Protein AF-A0A7Y5CLZ6-F1 (afdb_monomer_lite)

Radius of gyration: 30.83 Å; chains: 1; bounding box: 100×95×56 Å

Sequence (308 aa):
MSERKTSQTWLPMSRRKMLGGLLVGAGTLLTGIKQNAYGRRLKEKGKILLSGMPAVPKGLEVAVTMPLIEALHGRRARRFALGAEIPDGPLKFKSRHAPMPLGELEQMMVLTAAAGNTGWFYLHPFNPNYVPNLPNYASAAGGRTFPSAAGFHTSEIFFTDDNGTYFLPTRDADNLIKTDESGATDLNAYLQAHRSRIKKLSDKRMAIPPKPAHIEMHNPWCVNVPGSTLIIPVADLAQHHIAVLCYLVQNGACLFDDINKNPIPGIEKFGSLVDVKNPYPLTYVEQLSLAEVTAELSTACYAGALML

pLDDT: mean 87.0, std 17.75, range [35.91, 98.88]

Structure (mmCIF, N/CA/C/O backbone):
data_AF-A0A7Y5CLZ6-F1
#
_entry.id   AF-A0A7Y5CLZ6-F1
#
loop_
_atom_site.group_PDB
_atom_site.id
_atom_site.type_symbol
_atom_site.label_atom_id
_atom_site.label_alt_id
_atom_site.label_comp_id
_atom_site.label_asym_id
_atom_site.label_entity_id
_atom_site.label_seq_id
_atom_site.pdbx_PDB_ins_code
_atom_site.Cartn_x
_atom_site.Cartn_y
_atom_site.Cartn_z
_atom_site.occupancy
_atom_site.B_iso_or_equiv
_atom_site.auth_seq_id
_atom_site.auth_comp_id
_atom_site.auth_asym_id
_atom_site.auth_atom_id
_atom_site.pdbx_PDB_model_num
ATOM 1 N N . MET A 1 1 ? 72.892 -73.074 -10.373 1.00 37.34 1 MET A N 1
ATOM 2 C CA . MET A 1 1 ? 72.905 -71.617 -10.110 1.00 37.34 1 MET A CA 1
ATOM 3 C C . MET A 1 1 ? 71.466 -71.161 -9.926 1.00 37.34 1 MET A C 1
ATOM 5 O O . MET A 1 1 ? 70.692 -71.519 -10.796 1.00 37.34 1 MET A O 1
ATOM 9 N N . SER A 1 2 ? 71.172 -70.464 -8.811 1.00 38.31 2 SER A N 1
ATOM 10 C CA . SER A 1 2 ? 70.031 -69.555 -8.494 1.00 38.31 2 SER A CA 1
ATOM 11 C C . SER A 1 2 ? 68.605 -69.896 -8.970 1.00 38.31 2 SER A C 1
ATOM 13 O O . SER A 1 2 ? 68.411 -70.261 -10.111 1.00 38.31 2 SER A O 1
ATOM 15 N N . GLU A 1 3 ? 67.500 -69.676 -8.253 1.00 36.94 3 GLU A N 1
ATOM 16 C CA . GLU A 1 3 ? 67.190 -69.155 -6.915 1.00 36.94 3 GLU A CA 1
ATOM 17 C C . GLU A 1 3 ? 65.648 -69.244 -6.712 1.00 36.94 3 GLU A C 1
ATOM 19 O O . GLU A 1 3 ? 64.899 -69.039 -7.656 1.00 36.94 3 GLU A O 1
ATOM 24 N N . ARG A 1 4 ? 65.215 -69.564 -5.477 1.00 37.56 4 ARG A N 1
ATOM 25 C CA . ARG A 1 4 ? 64.064 -69.068 -4.656 1.00 37.56 4 ARG A CA 1
ATOM 26 C C . ARG A 1 4 ? 62.690 -68.747 -5.305 1.00 37.56 4 ARG A C 1
ATOM 28 O O . ARG A 1 4 ? 62.586 -67.910 -6.183 1.00 37.56 4 ARG A O 1
ATOM 35 N N . LYS A 1 5 ? 61.613 -69.430 -4.853 1.00 42.19 5 LYS A N 1
ATOM 36 C CA . LYS A 1 5 ? 60.572 -69.026 -3.841 1.00 42.19 5 LYS A CA 1
ATOM 37 C C . LYS A 1 5 ? 59.797 -67.744 -4.226 1.00 42.19 5 LYS A C 1
ATOM 39 O O . LYS A 1 5 ? 60.422 -66.722 -4.434 1.00 42.19 5 LYS A O 1
ATOM 44 N N . THR A 1 6 ? 58.459 -67.711 -4.246 1.00 38.59 6 THR A N 1
ATOM 45 C CA . THR A 1 6 ? 57.601 -67.736 -3.041 1.00 38.59 6 THR A CA 1
ATOM 46 C C . THR A 1 6 ? 56.119 -68.029 -3.340 1.00 38.59 6 THR A C 1
ATOM 48 O O . THR A 1 6 ? 55.563 -67.652 -4.365 1.00 38.59 6 THR A O 1
ATOM 51 N N . SER A 1 7 ? 55.486 -68.684 -2.367 1.00 37.06 7 SER A N 1
ATOM 52 C CA . SER A 1 7 ? 54.066 -69.018 -2.243 1.00 37.06 7 SER A CA 1
ATOM 53 C C . SER A 1 7 ? 53.166 -67.802 -1.987 1.00 37.06 7 SER A C 1
ATOM 55 O O . SER A 1 7 ? 53.490 -66.959 -1.151 1.00 37.06 7 SER A O 1
ATOM 57 N N . GLN A 1 8 ? 51.987 -67.789 -2.616 1.00 39.84 8 GLN A N 1
ATOM 58 C CA . GLN A 1 8 ? 50.858 -66.927 -2.259 1.00 39.84 8 GLN A CA 1
ATOM 59 C C . GLN A 1 8 ? 50.315 -67.280 -0.864 1.00 39.84 8 GLN A C 1
ATOM 61 O O . GLN A 1 8 ? 49.962 -68.428 -0.602 1.00 39.84 8 GLN A O 1
ATOM 66 N N . THR A 1 9 ? 50.188 -66.284 0.009 1.00 35.91 9 THR A N 1
ATOM 67 C CA . THR A 1 9 ? 49.411 -66.358 1.252 1.00 35.91 9 THR A CA 1
ATOM 68 C C . THR A 1 9 ? 48.176 -65.469 1.122 1.00 35.91 9 THR A C 1
ATOM 70 O O . THR A 1 9 ? 48.269 -64.245 1.085 1.00 35.91 9 THR A O 1
ATOM 73 N N . TRP A 1 10 ? 46.993 -66.082 1.063 1.00 42.66 10 TRP A N 1
ATOM 74 C CA . TRP A 1 10 ? 45.727 -65.379 1.262 1.00 42.66 10 TRP A CA 1
ATOM 75 C C . TRP A 1 10 ? 45.501 -65.201 2.767 1.00 42.66 10 TRP A C 1
ATOM 77 O O . TRP A 1 10 ? 45.360 -66.176 3.504 1.00 42.66 10 TRP A O 1
ATOM 87 N N . LEU A 1 11 ? 45.493 -63.955 3.238 1.00 41.62 11 LEU A N 1
ATOM 88 C CA . LEU A 1 11 ? 45.145 -63.624 4.622 1.00 41.62 11 LEU A CA 1
ATOM 89 C C . LEU A 1 11 ? 43.630 -63.814 4.842 1.00 41.62 11 LEU A C 1
ATOM 91 O O . LEU A 1 11 ? 42.839 -63.231 4.097 1.00 41.62 11 LEU A O 1
ATOM 95 N N . PRO A 1 12 ? 43.187 -64.554 5.875 1.00 45.59 12 PRO A N 1
ATOM 96 C CA . PRO A 1 12 ? 41.767 -64.690 6.172 1.00 45.59 12 PRO A CA 1
ATOM 97 C C . PRO A 1 12 ? 41.228 -63.400 6.812 1.00 45.59 12 PRO A C 1
ATOM 99 O O . PRO A 1 12 ? 41.669 -62.972 7.883 1.00 45.59 12 PRO A O 1
ATOM 102 N N . MET A 1 13 ? 40.248 -62.765 6.164 1.00 52.28 13 MET A N 1
ATOM 103 C CA . MET A 1 13 ? 39.486 -61.664 6.759 1.00 52.28 13 MET A CA 1
ATOM 104 C C . MET A 1 13 ? 38.624 -62.194 7.909 1.00 52.28 13 MET A C 1
ATOM 106 O O . MET A 1 13 ? 37.738 -63.023 7.715 1.00 52.28 13 MET A O 1
ATOM 110 N N . SER A 1 14 ? 38.860 -61.706 9.127 1.00 63.22 14 SER A N 1
ATOM 111 C CA . SER A 1 14 ? 38.042 -62.076 10.283 1.00 63.22 14 SER A CA 1
ATOM 112 C C . SER A 1 14 ? 36.652 -61.429 10.213 1.00 63.22 14 SER A C 1
ATOM 114 O O . SER A 1 14 ? 36.506 -60.292 9.755 1.00 63.22 14 SER A O 1
ATOM 116 N N . ARG A 1 15 ? 35.623 -62.114 10.745 1.00 49.81 15 ARG A N 1
ATOM 117 C CA . ARG A 1 15 ? 34.235 -61.601 10.837 1.00 49.81 15 ARG A CA 1
ATOM 118 C C . ARG A 1 15 ? 34.153 -60.190 11.440 1.00 49.81 15 ARG A C 1
ATOM 120 O O . ARG A 1 15 ? 33.298 -59.410 11.045 1.00 49.81 15 ARG A O 1
ATOM 127 N N . ARG A 1 16 ? 35.081 -59.831 12.337 1.00 46.69 16 ARG A N 1
ATOM 128 C CA . ARG A 1 16 ? 35.188 -58.496 12.955 1.00 46.69 16 ARG A CA 1
ATOM 129 C C . ARG A 1 16 ? 35.615 -57.402 11.967 1.00 46.69 16 ARG A C 1
ATOM 131 O O . ARG A 1 16 ? 35.080 -56.301 12.029 1.00 46.69 16 ARG A O 1
ATOM 138 N N . LYS A 1 17 ? 36.532 -57.699 11.037 1.00 50.41 17 LYS A N 1
ATOM 139 C CA . LYS A 1 17 ? 36.944 -56.762 9.975 1.00 50.41 17 LYS A CA 1
ATOM 140 C C . LYS A 1 17 ? 35.854 -56.599 8.912 1.00 50.41 17 LYS A C 1
ATOM 142 O O . LYS A 1 17 ? 35.642 -55.491 8.433 1.00 50.41 17 LYS A O 1
ATOM 147 N N . MET A 1 18 ? 35.109 -57.668 8.620 1.00 51.22 18 MET A N 1
ATOM 148 C CA . MET A 1 18 ? 33.960 -57.619 7.707 1.00 51.22 18 MET A CA 1
ATOM 149 C C . MET A 1 18 ? 32.801 -56.789 8.287 1.00 51.22 18 MET A C 1
ATOM 151 O O . MET A 1 18 ? 32.245 -55.947 7.589 1.00 51.22 18 MET A O 1
ATOM 155 N N . LEU A 1 19 ? 32.493 -56.951 9.584 1.00 45.88 19 LEU A N 1
ATOM 156 C CA . LEU A 1 19 ? 31.484 -56.139 10.278 1.00 45.88 19 LEU A CA 1
ATOM 157 C C . LEU A 1 19 ? 31.902 -54.663 10.385 1.00 45.88 19 LEU A C 1
ATOM 159 O O . LEU A 1 19 ? 31.074 -53.779 10.194 1.00 45.88 19 LEU A O 1
ATOM 163 N N . GLY A 1 20 ? 33.186 -54.393 10.651 1.00 46.03 20 GLY A N 1
ATOM 164 C CA . GLY A 1 20 ? 33.732 -53.033 10.690 1.00 46.03 20 GLY A CA 1
ATOM 165 C C . GLY A 1 20 ? 33.655 -52.322 9.336 1.00 46.03 20 GLY A C 1
ATOM 166 O O . GLY A 1 20 ? 33.249 -51.165 9.281 1.00 46.03 20 GLY A O 1
ATOM 167 N N . GLY A 1 21 ? 33.954 -53.023 8.236 1.00 53.31 21 GLY A N 1
ATOM 168 C CA . GLY A 1 21 ? 33.802 -52.489 6.877 1.00 53.31 21 GLY A CA 1
ATOM 169 C C . GLY A 1 21 ? 32.343 -52.229 6.484 1.00 53.31 21 GLY A C 1
ATOM 170 O O . GLY A 1 21 ? 32.044 -51.191 5.898 1.00 53.31 21 GLY A O 1
ATOM 171 N N . LEU A 1 22 ? 31.420 -53.121 6.866 1.00 49.09 22 LEU A N 1
ATOM 172 C CA . LEU A 1 22 ? 29.978 -52.953 6.639 1.00 49.09 22 LEU A CA 1
ATOM 173 C C . LEU A 1 22 ? 29.377 -51.798 7.453 1.00 49.09 22 LEU A C 1
ATOM 175 O O . LEU A 1 22 ? 28.548 -51.062 6.928 1.00 49.09 22 LEU A O 1
ATOM 179 N N . LEU A 1 23 ? 29.808 -51.598 8.703 1.00 47.28 23 LEU A N 1
ATOM 180 C CA . LEU A 1 23 ? 29.321 -50.509 9.558 1.00 47.28 23 LEU A CA 1
ATOM 181 C C . LEU A 1 23 ? 29.875 -49.140 9.143 1.00 47.28 23 LEU A C 1
ATOM 183 O O . LEU A 1 23 ? 29.136 -48.158 9.176 1.00 47.28 23 LEU A O 1
ATOM 187 N N . VAL A 1 24 ? 31.132 -49.069 8.690 1.00 50.38 24 VAL A N 1
ATOM 188 C CA . VAL A 1 24 ? 31.699 -47.836 8.118 1.00 50.38 24 VAL A CA 1
ATOM 189 C C . VAL A 1 24 ? 31.040 -47.527 6.770 1.00 50.38 24 VAL A C 1
ATOM 191 O O . VAL A 1 24 ? 30.568 -46.413 6.577 1.00 50.38 24 VAL A O 1
ATOM 194 N N . GLY A 1 25 ? 30.882 -48.516 5.883 1.00 50.34 25 GLY A N 1
ATOM 195 C CA . GLY A 1 25 ? 30.205 -48.338 4.593 1.00 50.34 25 GLY A CA 1
ATOM 196 C C . GLY A 1 25 ? 28.735 -47.927 4.726 1.00 50.34 25 GLY A C 1
ATOM 197 O O . GLY A 1 25 ? 28.297 -46.990 4.061 1.00 50.34 25 GLY A O 1
ATOM 198 N N . ALA A 1 26 ? 27.980 -48.559 5.631 1.00 48.81 26 ALA A N 1
ATOM 199 C CA . ALA A 1 26 ? 26.588 -48.200 5.904 1.00 48.81 26 ALA A CA 1
ATOM 200 C C . ALA A 1 26 ? 26.467 -46.845 6.616 1.00 48.81 26 ALA A C 1
ATOM 202 O O . ALA A 1 26 ? 25.558 -46.079 6.307 1.00 48.81 26 ALA A O 1
ATOM 203 N N . GLY A 1 27 ? 27.394 -46.512 7.521 1.00 43.12 27 GLY A N 1
ATOM 204 C CA . GLY A 1 27 ? 27.452 -45.214 8.192 1.00 43.12 27 GLY A CA 1
ATOM 205 C C . GLY A 1 27 ? 27.700 -44.065 7.217 1.00 43.12 27 GLY A C 1
ATOM 206 O O . GLY A 1 27 ? 26.983 -43.067 7.278 1.00 43.12 27 GLY A O 1
ATOM 207 N N . THR A 1 28 ? 28.636 -44.224 6.274 1.00 53.69 28 THR A N 1
ATOM 208 C CA . THR A 1 28 ? 28.953 -43.231 5.232 1.00 53.69 28 THR A CA 1
ATOM 209 C C . THR A 1 28 ? 27.864 -43.146 4.157 1.00 53.69 28 THR A C 1
ATOM 211 O O . THR A 1 28 ? 27.538 -42.045 3.719 1.00 53.69 28 THR A O 1
ATOM 214 N N . LEU A 1 29 ? 27.221 -44.263 3.782 1.00 50.50 29 LEU A N 1
ATOM 215 C CA . LEU A 1 29 ? 26.035 -44.232 2.914 1.00 50.50 29 LEU A CA 1
ATOM 216 C C . LEU A 1 29 ? 24.855 -43.538 3.605 1.00 50.50 29 LEU A C 1
ATOM 218 O O . LEU A 1 29 ? 24.205 -42.697 2.997 1.00 50.50 29 LEU A O 1
ATOM 222 N N . LEU A 1 30 ? 24.582 -43.837 4.877 1.00 47.38 30 LEU A N 1
ATOM 223 C CA . LEU A 1 30 ? 23.458 -43.245 5.604 1.00 47.38 30 LEU A CA 1
ATOM 224 C C . LEU A 1 30 ? 23.693 -41.770 5.936 1.00 47.38 30 LEU A C 1
ATOM 226 O O . LEU A 1 30 ? 22.736 -41.008 5.871 1.00 47.38 30 LEU A O 1
ATOM 230 N N . THR A 1 31 ? 24.920 -41.332 6.235 1.00 52.59 31 THR A N 1
ATOM 231 C CA . THR A 1 31 ? 25.228 -39.898 6.414 1.00 52.59 31 THR A CA 1
ATOM 232 C C . THR A 1 31 ? 25.299 -39.153 5.086 1.00 52.59 31 THR A C 1
ATOM 234 O O . THR A 1 31 ? 24.708 -38.084 4.992 1.00 52.59 31 THR A O 1
ATOM 237 N N . GLY A 1 32 ? 25.898 -39.722 4.036 1.00 52.22 32 GLY A N 1
ATOM 238 C CA . GLY A 1 32 ? 25.947 -39.102 2.707 1.00 52.22 32 GLY A CA 1
ATOM 239 C C . GLY A 1 32 ? 24.574 -38.999 2.035 1.00 52.22 32 GLY A C 1
ATOM 240 O O . GLY A 1 32 ? 24.251 -37.976 1.431 1.00 52.22 32 GLY A O 1
ATOM 241 N N . ILE A 1 33 ? 23.718 -40.015 2.190 1.00 52.09 33 ILE A N 1
ATOM 242 C CA . ILE A 1 33 ? 22.345 -40.011 1.664 1.00 52.09 33 ILE A CA 1
ATOM 243 C C . ILE A 1 33 ? 21.420 -39.179 2.559 1.00 52.09 33 ILE A C 1
ATOM 245 O O . ILE A 1 33 ? 20.636 -38.402 2.021 1.00 52.09 33 ILE A O 1
ATOM 249 N N . LYS A 1 34 ? 21.515 -39.250 3.900 1.00 46.03 34 LYS A N 1
ATOM 250 C CA . LYS A 1 34 ? 20.675 -38.411 4.778 1.00 46.03 34 LYS A CA 1
ATOM 251 C C . LYS A 1 34 ? 21.089 -36.943 4.783 1.00 46.03 34 LYS A C 1
ATOM 253 O O . LYS A 1 34 ? 20.193 -36.117 4.842 1.00 46.03 34 LYS A O 1
ATOM 258 N N . GLN A 1 35 ? 22.368 -36.574 4.671 1.00 46.69 35 GLN A N 1
ATOM 259 C CA . GLN A 1 35 ? 22.759 -35.160 4.540 1.00 46.69 35 GLN A CA 1
ATOM 260 C C . GLN A 1 35 ? 22.341 -34.583 3.188 1.00 46.69 35 GLN A C 1
ATOM 262 O O . GLN A 1 35 ? 21.822 -33.471 3.147 1.00 46.69 35 GLN A O 1
ATOM 267 N N . ASN A 1 36 ? 22.453 -35.350 2.098 1.00 45.66 36 ASN A N 1
ATOM 268 C CA . ASN A 1 36 ? 21.930 -34.916 0.804 1.00 45.66 36 ASN A CA 1
ATOM 269 C C . ASN A 1 36 ? 20.397 -34.886 0.771 1.00 45.66 36 ASN A C 1
ATOM 271 O O . ASN A 1 36 ? 19.840 -33.995 0.142 1.00 45.66 36 ASN A O 1
ATOM 275 N N . ALA A 1 37 ? 19.701 -35.794 1.461 1.00 46.78 37 ALA A N 1
ATOM 276 C CA . ALA A 1 37 ? 18.238 -35.801 1.543 1.00 46.78 37 ALA A CA 1
ATOM 277 C C . ALA A 1 37 ? 17.685 -34.744 2.512 1.00 46.78 37 ALA A C 1
ATOM 279 O O . ALA A 1 37 ? 16.647 -34.161 2.229 1.00 46.78 37 ALA A O 1
ATOM 280 N N . TYR A 1 38 ? 18.376 -34.439 3.614 1.00 40.75 38 TYR A N 1
ATOM 281 C CA . TYR A 1 38 ? 18.010 -33.370 4.552 1.00 40.75 38 TYR A CA 1
ATOM 282 C C . TYR A 1 38 ? 18.362 -31.990 3.971 1.00 40.75 38 TYR A C 1
ATOM 284 O O . TYR A 1 38 ? 17.562 -31.061 4.042 1.00 40.75 38 TYR A O 1
ATOM 292 N N . GLY A 1 39 ? 19.502 -31.883 3.278 1.00 39.19 39 GLY A N 1
ATOM 293 C CA . GLY A 1 39 ? 19.897 -30.705 2.504 1.00 39.19 39 GLY A CA 1
ATOM 294 C C . GLY A 1 39 ? 19.069 -30.486 1.230 1.00 39.19 39 GLY A C 1
ATOM 295 O O . GLY A 1 39 ? 18.876 -29.339 0.836 1.00 39.19 39 GLY A O 1
ATOM 296 N N . ARG A 1 40 ? 18.526 -31.544 0.602 1.00 38.66 40 ARG A N 1
ATOM 297 C CA . ARG A 1 40 ? 17.541 -31.436 -0.497 1.00 38.66 40 ARG A CA 1
ATOM 298 C C . ARG A 1 40 ? 16.110 -31.218 -0.008 1.00 38.66 40 ARG A C 1
ATOM 300 O O . ARG A 1 40 ? 15.395 -30.483 -0.667 1.00 38.66 40 ARG A O 1
ATOM 307 N N . ARG A 1 41 ? 15.687 -31.754 1.143 1.00 36.84 41 ARG A N 1
ATOM 308 C CA . ARG A 1 41 ? 14.360 -31.445 1.722 1.00 36.84 41 ARG A CA 1
ATOM 309 C C . ARG A 1 41 ? 14.233 -29.993 2.172 1.00 36.84 41 ARG A C 1
ATOM 311 O O . ARG A 1 41 ? 13.140 -29.449 2.166 1.00 36.84 41 ARG A O 1
ATOM 318 N N . LEU A 1 42 ? 15.345 -29.333 2.489 1.00 39.28 42 LEU A N 1
ATOM 319 C CA . LEU A 1 42 ? 15.368 -27.882 2.683 1.00 39.28 42 LEU A CA 1
ATOM 320 C C . LEU A 1 42 ? 15.214 -27.083 1.369 1.00 39.28 42 LEU A C 1
ATOM 322 O O . LEU A 1 42 ? 15.106 -25.863 1.450 1.00 39.28 42 LEU A O 1
ATOM 326 N N . LYS A 1 43 ? 15.190 -27.733 0.191 1.00 42.25 43 LYS A N 1
ATOM 327 C CA . LYS A 1 43 ? 15.047 -27.095 -1.134 1.00 42.25 43 LYS A CA 1
ATOM 328 C C . LYS A 1 43 ? 13.628 -27.116 -1.716 1.00 42.25 43 LYS A C 1
ATOM 330 O O . LYS A 1 43 ? 13.415 -26.462 -2.725 1.00 42.25 43 LYS A O 1
ATOM 335 N N . GLU A 1 44 ? 12.653 -27.764 -1.079 1.00 47.53 44 GLU A N 1
ATOM 336 C CA . GLU A 1 44 ? 11.219 -27.602 -1.413 1.00 47.53 44 GLU A CA 1
ATOM 337 C C . GLU A 1 44 ? 10.583 -26.460 -0.595 1.00 47.53 44 GLU A C 1
ATOM 339 O O . GLU A 1 44 ? 9.449 -26.537 -0.126 1.00 47.53 44 GLU A O 1
ATOM 344 N N . LYS A 1 45 ? 11.345 -25.396 -0.325 1.00 54.53 45 LYS A N 1
ATOM 345 C CA . LYS A 1 45 ? 10.880 -24.291 0.515 1.00 54.53 45 LYS A CA 1
ATOM 346 C C . LYS A 1 45 ? 10.116 -23.273 -0.319 1.00 54.53 45 LYS A C 1
ATOM 348 O O . LYS A 1 45 ? 10.682 -22.292 -0.780 1.00 54.53 45 LYS A O 1
ATOM 353 N N . GLY A 1 46 ? 8.820 -23.509 -0.461 1.00 63.03 46 GLY A N 1
ATOM 354 C CA . GLY A 1 46 ? 7.881 -22.522 -0.973 1.00 63.03 46 GLY A CA 1
ATOM 355 C C . GLY A 1 46 ? 6.547 -23.158 -1.319 1.00 63.03 46 GLY A C 1
ATOM 356 O O . GLY A 1 46 ? 6.494 -24.138 -2.048 1.00 63.03 46 GLY A O 1
ATOM 357 N N . LYS A 1 47 ? 5.455 -22.573 -0.829 1.00 79.56 47 LYS A N 1
ATOM 358 C CA . LYS A 1 47 ? 4.095 -22.859 -1.306 1.00 79.56 47 LYS A CA 1
ATOM 359 C C . LYS A 1 47 ? 3.775 -22.047 -2.567 1.00 79.56 47 LYS A C 1
ATOM 361 O O . LYS A 1 47 ? 2.617 -21.784 -2.831 1.00 79.56 47 LYS A O 1
ATOM 366 N N . ILE A 1 48 ? 4.783 -21.578 -3.302 1.00 85.38 48 ILE A N 1
ATOM 367 C CA . ILE A 1 48 ? 4.606 -20.739 -4.487 1.00 85.38 48 ILE A CA 1
ATOM 368 C C . ILE A 1 48 ? 4.910 -21.581 -5.720 1.00 85.38 48 ILE A C 1
ATOM 370 O O . ILE A 1 48 ? 6.028 -22.064 -5.888 1.00 85.38 48 ILE A O 1
ATOM 374 N N . LEU A 1 49 ? 3.908 -21.754 -6.574 1.00 84.38 49 LEU A N 1
ATOM 375 C CA . LEU A 1 49 ? 4.018 -22.474 -7.832 1.00 84.38 49 LEU A CA 1
ATOM 376 C C . LEU A 1 49 ? 4.298 -21.488 -8.965 1.00 84.38 49 LEU A C 1
ATOM 378 O O . LEU A 1 49 ? 3.677 -20.430 -9.059 1.00 84.38 49 LEU A O 1
ATOM 382 N N . LEU A 1 50 ? 5.225 -21.868 -9.842 1.00 87.12 50 LEU A N 1
ATOM 383 C CA . LEU A 1 50 ? 5.561 -21.130 -11.065 1.00 87.12 50 LEU A CA 1
ATOM 384 C C . LEU A 1 50 ? 5.012 -21.803 -12.329 1.00 87.12 50 LEU A C 1
ATOM 386 O O . LEU A 1 50 ? 5.208 -21.295 -13.428 1.00 87.12 50 LEU A O 1
ATOM 390 N N . SER A 1 51 ? 4.332 -22.944 -12.187 1.00 74.69 51 SER A N 1
ATOM 391 C CA . SER A 1 51 ? 3.829 -23.764 -13.297 1.00 74.69 51 SER A CA 1
ATOM 392 C C . SER A 1 51 ? 2.851 -23.024 -14.211 1.00 74.69 51 SER A C 1
ATOM 394 O O . SER A 1 51 ? 2.750 -23.367 -15.385 1.00 74.69 51 SER A O 1
ATOM 396 N N . GLY A 1 52 ? 2.161 -22.001 -13.698 1.00 74.81 52 GLY A N 1
ATOM 397 C CA . GLY A 1 52 ? 1.274 -21.144 -14.479 1.00 74.81 52 GLY A CA 1
ATOM 398 C C . GLY A 1 52 ? 1.990 -20.108 -15.353 1.00 74.81 52 GLY A C 1
ATOM 399 O O . GLY A 1 52 ? 1.315 -19.409 -16.107 1.00 74.81 52 GLY A O 1
ATOM 400 N N . MET A 1 53 ? 3.320 -19.960 -15.268 1.00 84.12 53 MET A N 1
ATOM 401 C CA . MET A 1 53 ? 4.069 -18.949 -16.024 1.00 84.12 53 MET A CA 1
ATOM 402 C C . MET A 1 53 ? 4.563 -19.466 -17.386 1.00 84.12 53 MET A C 1
ATOM 404 O O . MET A 1 53 ? 5.211 -20.510 -17.436 1.00 84.12 53 MET A O 1
ATOM 408 N N . PRO A 1 54 ? 4.361 -18.713 -18.491 1.00 79.62 54 PRO A N 1
ATOM 409 C CA . PRO A 1 54 ? 4.855 -19.100 -19.820 1.00 79.62 54 PRO A CA 1
ATOM 410 C C . PRO A 1 54 ? 6.383 -19.197 -19.908 1.00 79.62 54 PRO A C 1
ATOM 412 O O . PRO A 1 54 ? 6.924 -20.005 -20.659 1.00 79.62 54 PRO A O 1
ATOM 415 N N . ALA A 1 55 ? 7.076 -18.348 -19.152 1.00 86.31 55 ALA A N 1
ATOM 416 C CA . ALA A 1 55 ? 8.521 -18.342 -19.016 1.00 86.31 55 ALA A CA 1
ATOM 417 C C . ALA A 1 55 ? 8.875 -17.913 -17.594 1.00 86.31 55 ALA A C 1
ATOM 419 O O . ALA A 1 55 ? 8.235 -17.021 -17.035 1.00 86.31 55 ALA A O 1
ATOM 420 N N . VAL A 1 56 ? 9.915 -18.523 -17.032 1.00 88.56 56 VAL A N 1
ATOM 421 C CA . VAL A 1 56 ? 10.407 -18.205 -15.693 1.00 88.56 56 VAL A CA 1
ATOM 422 C C . VAL A 1 56 ? 11.789 -17.566 -15.828 1.00 88.56 56 VAL A C 1
ATOM 424 O O . VAL A 1 56 ? 12.769 -18.265 -16.091 1.00 88.56 56 VAL A O 1
ATOM 427 N N . PRO A 1 57 ? 11.906 -16.233 -15.694 1.00 91.38 57 PRO A N 1
ATOM 428 C CA . PRO A 1 57 ? 13.205 -15.582 -15.703 1.00 91.38 57 PRO A CA 1
ATOM 429 C C . PRO A 1 57 ? 14.043 -16.043 -14.512 1.00 91.38 57 PRO A C 1
ATOM 431 O O . PRO A 1 57 ? 13.532 -16.186 -13.403 1.00 91.38 57 PRO A O 1
ATOM 434 N N . LYS A 1 58 ? 15.360 -16.158 -14.701 1.00 90.06 58 LYS A N 1
ATOM 435 C CA . LYS A 1 58 ? 16.293 -16.540 -13.627 1.00 90.06 58 LYS A CA 1
ATOM 436 C C . LYS A 1 58 ? 16.155 -15.667 -12.371 1.00 90.06 58 LYS A C 1
ATOM 438 O O . LYS A 1 58 ? 16.288 -16.161 -11.257 1.00 90.06 58 LYS A O 1
ATOM 443 N N . GLY A 1 59 ? 15.879 -14.371 -12.541 1.00 90.44 59 GLY A N 1
ATOM 444 C CA . GLY A 1 59 ? 15.642 -13.457 -11.419 1.00 90.44 59 GLY A CA 1
ATOM 445 C C . GLY A 1 59 ? 14.427 -13.851 -10.574 1.00 90.44 59 GLY A C 1
ATOM 446 O O . GLY A 1 59 ? 14.482 -13.754 -9.352 1.00 90.44 59 GLY A O 1
ATOM 447 N N . LEU A 1 60 ? 13.371 -14.372 -11.203 1.00 91.00 60 LEU A N 1
ATOM 448 C CA . LEU A 1 60 ? 12.181 -14.834 -10.500 1.00 91.00 60 LEU A CA 1
ATOM 449 C C . LEU A 1 60 ? 12.437 -16.135 -9.729 1.00 91.00 60 LEU A C 1
ATOM 451 O O . LEU A 1 60 ? 11.996 -16.245 -8.589 1.00 91.00 60 LEU A O 1
ATOM 455 N N . GLU A 1 61 ? 13.179 -17.090 -10.305 1.00 88.25 61 GLU A N 1
ATOM 456 C CA . GLU A 1 61 ? 13.577 -18.323 -9.597 1.00 88.25 61 GLU A CA 1
ATOM 457 C C . GLU A 1 61 ? 14.332 -18.005 -8.301 1.00 88.25 61 GLU A C 1
ATOM 459 O O . GLU A 1 61 ? 14.105 -18.628 -7.260 1.00 88.25 61 GLU A O 1
ATOM 464 N N . VAL A 1 62 ? 15.209 -16.998 -8.358 1.00 89.50 62 VAL A N 1
ATOM 465 C CA . VAL A 1 62 ? 15.922 -16.491 -7.185 1.00 89.50 62 VAL A CA 1
ATOM 466 C C . VAL A 1 62 ? 14.952 -15.813 -6.219 1.00 89.50 62 VAL A C 1
ATOM 468 O O . VAL A 1 62 ? 14.987 -16.122 -5.035 1.00 89.50 62 VAL A O 1
ATOM 471 N N . ALA A 1 63 ? 14.065 -14.936 -6.696 1.00 91.00 63 ALA A N 1
ATOM 472 C CA . ALA A 1 63 ? 13.138 -14.199 -5.837 1.00 91.00 63 ALA A CA 1
ATOM 473 C C . ALA A 1 63 ? 12.212 -15.123 -5.027 1.00 91.00 63 ALA A C 1
ATOM 475 O O . ALA A 1 63 ? 12.064 -14.930 -3.823 1.00 91.00 63 ALA A O 1
ATOM 476 N N . VAL A 1 64 ? 11.640 -16.166 -5.643 1.00 89.94 64 VAL A N 1
ATOM 477 C CA . VAL A 1 64 ? 10.719 -17.080 -4.935 1.00 89.94 64 VAL A CA 1
ATOM 478 C C . VAL A 1 64 ? 11.413 -18.015 -3.946 1.00 89.94 64 VAL A C 1
ATOM 480 O O . VAL A 1 64 ? 10.751 -18.601 -3.092 1.00 89.94 64 VAL A O 1
ATOM 483 N N . THR A 1 65 ? 12.733 -18.168 -4.057 1.00 88.19 65 THR A N 1
ATOM 484 C CA . THR A 1 65 ? 13.539 -19.006 -3.158 1.00 88.19 65 THR A CA 1
ATOM 485 C C . THR A 1 65 ? 14.419 -18.189 -2.209 1.00 88.19 65 THR A C 1
ATOM 487 O O . THR A 1 65 ? 15.082 -18.773 -1.347 1.00 88.19 65 THR A O 1
ATOM 490 N N . MET A 1 66 ? 14.415 -16.854 -2.326 1.00 90.50 66 MET A N 1
ATOM 491 C CA . MET A 1 66 ? 15.252 -15.966 -1.525 1.00 90.50 66 MET A CA 1
ATOM 492 C C . MET A 1 66 ? 14.844 -16.035 -0.046 1.00 90.50 66 MET A C 1
ATOM 494 O O . MET A 1 66 ? 13.693 -15.754 0.298 1.00 90.50 66 MET A O 1
ATOM 498 N N . PRO A 1 67 ? 15.769 -16.376 0.870 1.00 91.00 67 PRO A N 1
ATOM 499 C CA . PRO A 1 67 ? 15.466 -16.387 2.292 1.00 91.00 67 PRO A CA 1
ATOM 500 C C . PRO A 1 67 ? 15.114 -14.986 2.797 1.00 91.00 67 PRO A C 1
ATOM 502 O O . PRO A 1 67 ? 15.841 -14.028 2.542 1.00 91.00 67 PRO A O 1
ATOM 505 N N . LEU A 1 68 ? 14.062 -14.876 3.612 1.00 92.44 68 LEU A N 1
ATOM 506 C CA . LEU A 1 68 ? 13.634 -13.599 4.198 1.00 92.44 68 LEU A CA 1
ATOM 507 C C . LEU A 1 68 ? 14.779 -12.858 4.914 1.00 92.44 68 LEU A C 1
ATOM 509 O O . LEU A 1 68 ? 14.915 -11.649 4.770 1.00 92.44 68 LEU A O 1
ATOM 513 N N . ILE A 1 69 ? 15.634 -13.575 5.651 1.00 95.12 69 ILE A N 1
ATOM 514 C CA . ILE A 1 69 ? 16.789 -12.976 6.342 1.00 95.12 69 ILE A CA 1
ATOM 515 C C . ILE A 1 69 ? 17.782 -12.354 5.350 1.00 95.12 69 ILE A C 1
ATOM 517 O O . ILE A 1 69 ? 18.314 -11.275 5.610 1.00 95.12 69 ILE A O 1
ATOM 521 N N . GLU A 1 70 ? 18.010 -12.993 4.200 1.00 93.62 70 GLU A N 1
ATOM 522 C CA . GLU A 1 70 ? 18.879 -12.446 3.154 1.00 93.62 70 GLU A CA 1
ATOM 523 C C . GLU A 1 70 ? 18.253 -11.215 2.500 1.00 93.62 70 GLU A C 1
ATOM 525 O O . GLU A 1 70 ? 18.948 -10.213 2.331 1.00 93.62 70 GLU A O 1
ATOM 530 N N . ALA A 1 71 ? 16.946 -11.242 2.217 1.00 93.81 71 ALA A N 1
ATOM 531 C CA . ALA A 1 71 ? 16.225 -10.083 1.693 1.00 93.81 71 ALA A CA 1
ATOM 532 C C . ALA A 1 71 ? 16.328 -8.882 2.653 1.00 93.81 71 ALA A C 1
ATOM 534 O O . ALA A 1 71 ? 16.715 -7.785 2.248 1.00 93.81 71 ALA A O 1
ATOM 535 N N . LEU A 1 72 ? 16.087 -9.097 3.952 1.00 95.62 72 LEU A N 1
ATOM 536 C CA . LEU A 1 72 ? 16.182 -8.055 4.981 1.00 95.62 72 LEU A CA 1
ATOM 537 C C . LEU A 1 72 ? 17.596 -7.459 5.081 1.00 95.62 72 LEU A C 1
ATOM 539 O O . LEU A 1 72 ? 17.752 -6.235 5.109 1.00 95.62 72 LEU A O 1
ATOM 543 N N . HIS A 1 73 ? 18.635 -8.300 5.110 1.00 95.25 73 HIS A N 1
ATOM 544 C CA . HIS A 1 73 ? 20.027 -7.845 5.193 1.00 95.25 73 HIS A CA 1
ATOM 545 C C . HIS A 1 73 ? 20.523 -7.181 3.903 1.00 95.25 73 HIS A C 1
ATOM 547 O O . HIS A 1 73 ? 21.305 -6.224 3.960 1.00 95.25 73 HIS A O 1
ATOM 553 N N . GLY A 1 74 ? 20.084 -7.677 2.745 1.00 92.94 74 GLY A N 1
ATOM 554 C CA . GLY A 1 74 ? 20.480 -7.202 1.421 1.00 92.94 74 GLY A CA 1
ATOM 555 C C . GLY A 1 74 ? 19.771 -5.922 0.982 1.00 92.94 74 GLY A C 1
ATOM 556 O O . GLY A 1 74 ? 20.305 -5.185 0.150 1.00 92.94 74 GLY A O 1
ATOM 557 N N . ARG A 1 75 ? 18.611 -5.609 1.570 1.00 94.19 75 ARG A N 1
ATOM 558 C CA . ARG A 1 75 ? 17.787 -4.454 1.200 1.00 94.19 75 ARG A CA 1
ATOM 559 C C . ARG A 1 75 ? 18.572 -3.142 1.269 1.00 94.19 75 ARG A C 1
ATOM 561 O O . ARG A 1 75 ? 19.106 -2.755 2.314 1.00 94.19 75 ARG A O 1
ATOM 568 N N . ARG A 1 76 ? 18.607 -2.399 0.162 1.00 93.75 76 ARG A N 1
ATOM 569 C CA . ARG A 1 76 ? 19.236 -1.070 0.059 1.00 93.75 76 ARG A CA 1
ATOM 570 C C . ARG A 1 76 ? 18.383 -0.148 -0.800 1.00 93.75 76 ARG A C 1
ATOM 572 O O . ARG A 1 76 ? 17.767 -0.587 -1.760 1.00 93.75 76 ARG A O 1
ATOM 579 N N . ALA A 1 77 ? 18.410 1.149 -0.499 1.00 91.75 77 ALA A N 1
ATOM 580 C CA . ALA A 1 77 ? 17.858 2.154 -1.402 1.00 91.75 77 ALA A CA 1
ATOM 581 C C . ALA A 1 77 ? 18.836 2.370 -2.568 1.00 91.75 77 ALA A C 1
ATOM 583 O O . ALA A 1 77 ? 19.853 3.050 -2.414 1.00 91.75 77 ALA A O 1
ATOM 584 N N . ARG A 1 78 ? 18.548 1.766 -3.723 1.00 92.00 78 ARG A N 1
ATOM 585 C CA . ARG A 1 78 ? 19.312 1.967 -4.961 1.00 92.00 78 ARG A CA 1
ATOM 586 C C . ARG A 1 78 ? 18.710 3.153 -5.709 1.00 92.00 78 ARG A C 1
ATOM 588 O O . ARG A 1 78 ? 17.555 3.098 -6.105 1.00 92.00 78 ARG A O 1
ATOM 595 N N . ARG A 1 79 ? 19.475 4.239 -5.852 1.00 92.94 79 ARG A N 1
ATOM 596 C CA . ARG A 1 79 ? 18.959 5.529 -6.356 1.00 92.94 79 ARG A CA 1
ATOM 597 C C . ARG A 1 79 ? 19.400 5.887 -7.774 1.00 92.94 79 ARG A C 1
ATOM 599 O O . ARG A 1 79 ? 18.906 6.861 -8.319 1.00 92.94 79 ARG A O 1
ATOM 606 N N . PHE A 1 80 ? 20.318 5.126 -8.366 1.00 95.31 80 PHE A N 1
ATOM 607 C CA . PHE A 1 80 ? 20.805 5.373 -9.721 1.00 95.31 80 PHE A CA 1
ATOM 608 C C . PHE A 1 80 ? 20.298 4.276 -10.664 1.00 95.31 80 PHE A C 1
ATOM 610 O O . PHE A 1 80 ? 20.831 3.166 -10.672 1.00 95.31 80 PHE A O 1
ATOM 617 N N . ALA A 1 81 ? 19.246 4.579 -11.422 1.00 94.00 81 ALA A N 1
ATOM 618 C CA . ALA A 1 81 ? 18.671 3.683 -12.423 1.00 94.00 81 ALA A CA 1
ATOM 619 C C . ALA A 1 81 ? 19.391 3.799 -13.782 1.00 94.00 81 ALA A C 1
ATOM 621 O O . ALA A 1 81 ? 20.138 4.748 -14.040 1.00 94.00 81 ALA A O 1
ATOM 622 N N . LEU A 1 82 ? 19.159 2.838 -14.682 1.00 95.56 82 LEU A N 1
ATOM 623 C CA . LEU A 1 82 ? 19.562 2.985 -16.086 1.00 95.56 82 LEU A CA 1
ATOM 624 C C . LEU A 1 82 ? 18.894 4.230 -16.687 1.00 95.56 82 LEU A C 1
ATOM 626 O O . LEU A 1 82 ? 17.749 4.532 -16.368 1.00 95.56 82 LEU A O 1
ATOM 630 N N . GLY A 1 83 ? 19.629 4.980 -17.510 1.00 95.62 83 GLY A N 1
ATOM 631 C CA . GLY A 1 83 ? 19.164 6.261 -18.049 1.00 95.62 83 GLY A CA 1
ATOM 632 C C . GLY A 1 83 ? 19.201 7.455 -17.095 1.00 95.62 83 GLY A C 1
ATOM 633 O O . GLY A 1 83 ? 18.980 8.570 -17.556 1.00 95.62 83 GLY A O 1
ATOM 634 N N . ALA A 1 84 ? 19.509 7.268 -15.806 1.00 95.69 84 ALA A N 1
ATOM 635 C CA . ALA A 1 84 ? 19.591 8.379 -14.859 1.00 95.69 84 ALA A CA 1
ATOM 636 C C . ALA A 1 84 ? 20.817 9.280 -15.105 1.00 95.69 84 ALA A C 1
ATOM 638 O O . ALA A 1 84 ? 21.839 8.862 -15.665 1.00 95.69 84 ALA A O 1
ATOM 639 N N . GLU A 1 85 ? 20.719 10.520 -14.630 1.00 96.31 85 GLU A N 1
ATOM 640 C CA . GLU A 1 85 ? 21.788 11.515 -14.657 1.00 96.31 85 GLU A CA 1
ATOM 641 C C . GLU A 1 85 ? 21.842 12.239 -13.307 1.00 96.31 85 GLU A C 1
ATOM 643 O O . GLU A 1 85 ? 20.854 12.824 -12.869 1.00 96.31 85 GLU A O 1
ATOM 648 N N . ILE A 1 86 ? 23.002 12.204 -12.646 1.00 96.69 86 ILE A N 1
ATOM 649 C CA . ILE A 1 86 ? 23.326 13.125 -11.554 1.00 96.69 86 ILE A CA 1
ATOM 650 C C . ILE A 1 86 ? 23.939 14.362 -12.223 1.00 96.69 86 ILE A C 1
ATOM 652 O O . ILE A 1 86 ? 25.028 14.243 -12.792 1.00 96.69 86 ILE A O 1
ATOM 656 N N . PRO A 1 87 ? 23.264 15.524 -12.193 1.00 94.25 87 PRO A N 1
ATOM 657 C CA . PRO A 1 87 ? 23.605 16.654 -13.059 1.00 94.25 87 PRO A CA 1
ATOM 658 C C . PRO A 1 87 ? 24.926 17.341 -12.689 1.00 94.25 87 PRO A C 1
ATOM 660 O O . PRO A 1 87 ? 25.618 17.865 -13.568 1.00 94.25 87 PRO A O 1
ATOM 663 N N . ASP A 1 88 ? 25.293 17.343 -11.404 1.00 95.31 88 ASP A N 1
ATOM 664 C CA . ASP A 1 88 ? 26.463 18.068 -10.913 1.00 95.31 88 ASP A CA 1
ATOM 665 C C . ASP A 1 88 ? 27.042 17.484 -9.610 1.00 95.31 88 ASP A C 1
ATOM 667 O O . ASP A 1 88 ? 26.462 16.588 -8.992 1.00 95.31 88 ASP A O 1
ATOM 671 N N . GLY A 1 89 ? 28.198 18.006 -9.197 1.00 95.94 89 GLY A N 1
ATOM 672 C CA . GLY A 1 89 ? 28.893 17.662 -7.962 1.00 95.94 89 GLY A CA 1
ATOM 673 C C . GLY A 1 89 ? 29.887 16.501 -8.095 1.00 95.94 89 GLY A C 1
ATOM 674 O O . GLY A 1 89 ? 30.117 15.978 -9.185 1.00 95.94 89 GLY A O 1
ATOM 675 N N . PRO A 1 90 ? 30.491 16.058 -6.976 1.00 97.12 90 PRO A N 1
ATOM 676 C CA . PRO A 1 90 ? 31.556 15.048 -6.989 1.00 97.12 90 PRO A CA 1
ATOM 677 C C . PRO A 1 90 ? 31.134 13.678 -7.535 1.00 97.12 90 PRO A C 1
ATOM 679 O O . PRO A 1 90 ? 31.978 12.898 -7.963 1.00 97.12 90 PRO A O 1
ATOM 682 N N . LEU A 1 91 ? 29.832 13.382 -7.507 1.00 95.94 91 LEU A N 1
ATOM 683 C CA . LEU A 1 91 ? 29.246 12.142 -8.022 1.00 95.94 91 LEU A CA 1
ATOM 684 C C . LEU A 1 91 ? 28.529 12.350 -9.365 1.00 95.94 91 LEU A C 1
ATOM 686 O O . LEU A 1 91 ? 27.719 11.508 -9.753 1.00 95.94 91 LEU A O 1
ATOM 690 N N . LYS A 1 92 ? 28.796 13.467 -10.061 1.00 97.62 92 LYS A N 1
ATOM 691 C CA . LYS A 1 92 ? 28.241 13.749 -11.387 1.00 97.62 92 LYS A CA 1
ATOM 692 C C . LYS A 1 92 ? 28.496 12.566 -12.308 1.00 97.62 92 LYS A C 1
ATOM 694 O O . LYS A 1 92 ? 29.637 12.184 -12.564 1.00 97.62 92 LYS A O 1
ATOM 699 N N . PHE A 1 93 ? 27.417 12.000 -12.824 1.00 97.50 93 PHE A N 1
ATOM 700 C CA . PHE A 1 93 ? 27.488 10.837 -13.685 1.00 97.50 93 PHE A CA 1
ATOM 701 C C . PHE A 1 93 ? 26.228 10.747 -14.533 1.00 97.50 93 PHE A C 1
ATOM 703 O O . PHE A 1 93 ? 25.115 10.905 -14.032 1.00 97.50 93 PHE A O 1
ATOM 710 N N . LYS A 1 94 ? 26.412 10.455 -15.818 1.00 97.56 94 LYS A N 1
ATOM 711 C CA . LYS A 1 94 ? 25.332 10.225 -16.772 1.00 97.56 94 LYS A CA 1
ATOM 712 C C . LYS A 1 94 ? 25.390 8.784 -17.242 1.00 97.56 94 LYS A C 1
ATOM 714 O O . LYS A 1 94 ? 26.434 8.322 -17.705 1.00 97.56 94 LYS A O 1
ATOM 719 N N . SER A 1 95 ? 24.271 8.075 -17.130 1.00 97.31 95 SER A N 1
ATOM 720 C CA . SER A 1 95 ? 24.174 6.717 -17.648 1.00 97.31 95 SER A CA 1
ATOM 721 C C . SER A 1 95 ? 24.421 6.697 -19.159 1.00 97.31 95 SER A C 1
ATOM 723 O O . SER A 1 95 ? 23.900 7.526 -19.900 1.00 97.31 95 SER A O 1
ATOM 725 N N . ARG A 1 96 ? 25.191 5.712 -19.627 1.00 97.81 96 ARG A N 1
ATOM 726 C CA . ARG A 1 96 ? 25.385 5.433 -21.064 1.00 97.81 96 ARG A CA 1
ATOM 727 C C . ARG A 1 96 ? 24.239 4.628 -21.687 1.00 97.81 96 ARG A C 1
ATOM 729 O O . ARG A 1 96 ? 24.277 4.326 -22.874 1.00 97.81 96 ARG A O 1
ATOM 736 N N . HIS A 1 97 ? 23.281 4.204 -20.870 1.00 97.75 97 HIS A N 1
ATOM 737 C CA . HIS A 1 97 ? 22.145 3.388 -21.278 1.00 97.75 97 HIS A CA 1
ATOM 738 C C . HIS A 1 97 ? 20.889 4.253 -21.339 1.00 97.75 97 HIS A C 1
ATOM 740 O O . HIS A 1 97 ? 20.776 5.221 -20.591 1.00 97.75 97 HIS A O 1
ATOM 746 N N . ALA A 1 98 ? 19.941 3.888 -22.200 1.00 97.62 98 ALA A N 1
ATOM 747 C CA . ALA A 1 98 ? 18.617 4.493 -22.179 1.00 97.62 98 ALA A CA 1
ATOM 748 C C . ALA A 1 98 ? 17.880 4.142 -20.868 1.00 97.62 98 ALA A C 1
ATOM 750 O O . ALA A 1 98 ? 18.185 3.110 -20.257 1.00 97.62 98 ALA A O 1
ATOM 751 N N . PRO A 1 99 ? 16.913 4.972 -20.439 1.00 97.56 99 PRO A N 1
ATOM 752 C CA . PRO A 1 99 ? 15.980 4.593 -19.389 1.00 97.56 99 PRO A CA 1
ATOM 753 C C . PRO A 1 99 ? 15.310 3.253 -19.695 1.00 97.56 99 PRO A C 1
ATOM 755 O O . PRO A 1 99 ? 14.915 3.002 -20.833 1.00 97.56 99 PRO A O 1
ATOM 758 N N . MET A 1 100 ? 15.203 2.394 -18.682 1.00 96.75 100 MET A N 1
ATOM 759 C CA . MET A 1 100 ? 14.652 1.048 -18.823 1.00 96.75 100 MET A CA 1
ATOM 760 C C . MET A 1 100 ? 13.483 0.870 -17.848 1.00 96.75 100 MET A C 1
ATOM 762 O O . MET A 1 100 ? 13.736 0.770 -16.646 1.00 96.75 100 MET A O 1
ATOM 766 N N . PRO A 1 101 ? 12.227 0.855 -18.336 1.00 97.19 101 PRO A N 1
ATOM 767 C CA . PRO A 1 101 ? 11.073 0.561 -17.500 1.00 97.19 101 PRO A CA 1
ATOM 768 C C . PRO A 1 101 ? 11.093 -0.886 -17.012 1.00 97.19 101 PRO A C 1
ATOM 770 O O . PRO A 1 101 ? 11.678 -1.762 -17.651 1.00 97.19 101 PRO A O 1
ATOM 773 N N . LEU A 1 102 ? 10.416 -1.125 -15.888 1.00 96.38 102 LEU A N 1
ATOM 774 C CA . LEU A 1 102 ? 10.123 -2.479 -15.429 1.00 96.38 102 LEU A CA 1
ATOM 775 C C . LEU A 1 102 ? 9.271 -3.206 -16.474 1.00 96.38 102 LEU A C 1
ATOM 777 O O . LEU A 1 102 ? 8.337 -2.630 -17.037 1.00 96.38 102 LEU A O 1
ATOM 781 N N . GLY A 1 103 ? 9.571 -4.482 -16.703 1.00 95.81 103 GLY A N 1
ATOM 782 C CA . GLY A 1 103 ? 8.673 -5.367 -17.435 1.00 95.81 103 GLY A CA 1
ATOM 783 C C . GLY A 1 103 ? 7.382 -5.620 -16.653 1.00 95.81 103 GLY A C 1
ATOM 784 O O . GLY A 1 103 ? 7.322 -5.412 -15.442 1.00 95.81 103 GLY A O 1
ATOM 785 N N . GLU A 1 104 ? 6.350 -6.130 -17.328 1.00 95.62 104 GLU A N 1
ATOM 786 C CA . GLU A 1 104 ? 5.039 -6.379 -16.705 1.00 95.62 104 GLU A CA 1
ATOM 787 C C . GLU A 1 104 ? 5.139 -7.263 -15.450 1.00 95.62 104 GLU A C 1
ATOM 789 O O . GLU A 1 104 ? 4.566 -6.938 -14.412 1.00 95.62 104 GLU A O 1
ATOM 794 N N . LEU A 1 105 ? 5.911 -8.353 -15.521 1.00 95.81 105 LEU A N 1
ATOM 795 C CA . LEU A 1 105 ? 6.141 -9.244 -14.384 1.00 95.81 105 LEU A CA 1
ATOM 796 C C . LEU A 1 105 ? 6.802 -8.503 -13.213 1.00 95.81 105 LEU A C 1
ATOM 798 O O . LEU A 1 105 ? 6.330 -8.598 -12.087 1.00 95.81 105 LEU A O 1
ATOM 802 N N . GLU A 1 106 ? 7.877 -7.759 -13.472 1.00 96.31 106 GLU A N 1
ATOM 803 C CA . GLU A 1 106 ? 8.627 -7.032 -12.440 1.00 96.31 106 GLU A CA 1
ATOM 804 C C . GLU A 1 106 ? 7.752 -5.962 -11.779 1.00 96.31 106 GLU A C 1
ATOM 806 O O . GLU A 1 106 ? 7.694 -5.873 -10.553 1.00 96.31 106 GLU A O 1
ATOM 811 N N . GLN A 1 107 ? 7.007 -5.199 -12.584 1.00 97.88 107 GLN A N 1
ATOM 812 C CA . GLN A 1 107 ? 6.077 -4.190 -12.090 1.00 97.88 107 GLN A CA 1
ATOM 813 C C . GLN A 1 107 ? 4.986 -4.830 -11.224 1.00 97.88 107 GLN A C 1
ATOM 815 O O . GLN A 1 107 ? 4.732 -4.360 -10.115 1.00 97.88 107 GLN A O 1
ATOM 820 N N . MET A 1 108 ? 4.388 -5.938 -11.674 1.00 97.81 108 MET A N 1
ATOM 821 C CA . MET A 1 108 ? 3.358 -6.634 -10.904 1.00 97.81 108 MET A CA 1
ATOM 822 C C . MET A 1 108 ? 3.893 -7.269 -9.620 1.00 97.81 108 MET A C 1
ATOM 824 O O . MET A 1 108 ? 3.168 -7.268 -8.627 1.00 97.81 108 MET A O 1
ATOM 828 N N . MET A 1 109 ? 5.135 -7.760 -9.587 1.00 97.06 109 MET A N 1
ATOM 829 C CA . MET A 1 109 ? 5.754 -8.258 -8.350 1.00 97.06 109 MET A CA 1
ATOM 830 C C . MET A 1 109 ? 5.845 -7.147 -7.296 1.00 97.06 109 MET A C 1
ATOM 832 O O . MET A 1 109 ? 5.438 -7.349 -6.152 1.00 97.06 109 MET A O 1
ATOM 836 N N . VAL A 1 110 ? 6.310 -5.954 -7.682 1.00 97.75 110 VAL A N 1
ATOM 837 C CA . VAL A 1 110 ? 6.456 -4.814 -6.760 1.00 97.75 110 VAL A CA 1
ATOM 838 C C . VAL A 1 110 ? 5.094 -4.243 -6.356 1.00 97.75 110 VAL A C 1
ATOM 840 O O . VAL A 1 110 ? 4.854 -4.018 -5.170 1.00 97.75 110 VAL A O 1
ATOM 843 N N . LEU A 1 111 ? 4.177 -4.049 -7.312 1.00 98.44 111 LEU A N 1
ATOM 844 C CA . LEU A 1 111 ? 2.820 -3.563 -7.032 1.00 98.44 111 LEU A CA 1
ATOM 845 C C . LEU A 1 111 ? 2.074 -4.513 -6.099 1.00 98.44 111 LEU A C 1
ATOM 847 O O . LEU A 1 111 ? 1.449 -4.068 -5.143 1.00 98.44 111 LEU A O 1
ATOM 851 N N . THR A 1 112 ? 2.172 -5.820 -6.332 1.00 97.50 112 THR A N 1
ATOM 852 C CA . THR A 1 112 ? 1.498 -6.812 -5.491 1.00 97.50 112 THR A CA 1
ATOM 853 C C . THR A 1 112 ? 2.166 -6.943 -4.122 1.00 97.50 112 THR A C 1
ATOM 855 O O . THR A 1 112 ? 1.482 -7.202 -3.140 1.00 97.50 112 THR A O 1
ATOM 858 N N . ALA A 1 113 ? 3.472 -6.699 -3.995 1.00 97.38 113 ALA A N 1
ATOM 859 C CA . ALA A 1 113 ? 4.105 -6.594 -2.681 1.00 97.38 113 ALA A CA 1
ATOM 860 C C . ALA A 1 113 ? 3.601 -5.367 -1.897 1.00 97.38 113 ALA A C 1
ATOM 862 O O . ALA A 1 113 ? 3.325 -5.480 -0.704 1.00 97.38 113 ALA A O 1
ATOM 863 N N . ALA A 1 114 ? 3.424 -4.221 -2.561 1.00 97.81 114 ALA A N 1
ATOM 864 C CA . ALA A 1 114 ? 2.980 -2.974 -1.931 1.00 97.81 114 ALA A CA 1
ATOM 865 C C . ALA A 1 114 ? 1.457 -2.871 -1.714 1.00 97.81 114 ALA A C 1
ATOM 867 O O . ALA A 1 114 ? 1.024 -2.121 -0.848 1.00 97.81 114 ALA A O 1
ATOM 868 N N . ALA A 1 115 ? 0.645 -3.590 -2.494 1.00 96.69 115 ALA A N 1
ATOM 869 C CA . ALA A 1 115 ? -0.818 -3.474 -2.496 1.00 96.69 115 ALA A CA 1
ATOM 870 C C . ALA A 1 115 ? -1.554 -4.780 -2.159 1.00 96.69 115 ALA A C 1
ATOM 872 O O . ALA A 1 115 ? -2.775 -4.767 -2.003 1.00 96.69 115 ALA A O 1
ATOM 873 N N . GLY A 1 116 ? -0.845 -5.909 -2.124 1.00 94.62 116 GLY A N 1
ATOM 874 C CA . GLY A 1 116 ? -1.431 -7.230 -2.323 1.00 94.62 116 GLY A CA 1
ATOM 875 C C . GLY A 1 116 ? -2.486 -7.618 -1.299 1.00 94.62 116 GLY A C 1
ATOM 876 O O . GLY A 1 116 ? -2.353 -7.326 -0.113 1.00 94.62 116 GLY A O 1
ATOM 877 N N . ASN A 1 117 ? -3.513 -8.319 -1.771 1.00 95.75 117 ASN A N 1
ATOM 878 C CA . ASN A 1 117 ? -4.485 -9.020 -0.949 1.00 95.75 117 ASN A CA 1
ATOM 879 C C . ASN A 1 117 ? -3.931 -10.406 -0.597 1.00 95.75 117 ASN A C 1
ATOM 881 O O . ASN A 1 117 ? -3.571 -11.170 -1.486 1.00 95.75 117 ASN A O 1
ATOM 885 N N . THR A 1 118 ? -3.873 -10.744 0.688 1.00 92.94 118 THR A N 1
ATOM 886 C CA . THR A 1 118 ? -3.304 -12.012 1.181 1.00 92.94 118 THR A CA 1
ATOM 887 C C . THR A 1 118 ? -4.359 -13.091 1.443 1.00 92.94 118 THR A C 1
ATOM 889 O O . THR A 1 118 ? -4.103 -14.072 2.139 1.00 92.94 118 THR A O 1
ATOM 892 N N . GLY A 1 119 ? -5.538 -12.932 0.843 1.00 92.62 119 GLY A N 1
ATOM 893 C CA . GLY A 1 119 ? -6.717 -13.758 1.055 1.00 92.62 119 GLY A CA 1
ATOM 894 C C . GLY A 1 119 ? -7.576 -13.283 2.216 1.00 92.62 119 GLY A C 1
ATOM 895 O O . GLY A 1 119 ? -7.579 -12.098 2.530 1.00 92.62 119 GLY A O 1
ATOM 896 N N . TRP A 1 120 ? -8.358 -14.171 2.828 1.00 91.25 120 TRP A N 1
ATOM 897 C CA . TRP A 1 120 ? -9.189 -13.794 3.974 1.00 91.25 120 TRP A CA 1
ATOM 898 C C . TRP A 1 120 ? -8.321 -13.543 5.209 1.00 91.25 120 TRP A C 1
ATOM 900 O O . TRP A 1 120 ? -7.481 -14.372 5.562 1.00 91.25 120 TRP A O 1
ATOM 910 N N . PHE A 1 121 ? -8.533 -12.417 5.885 1.00 86.19 121 PHE A N 1
ATOM 911 C CA . PHE A 1 121 ? -7.918 -12.185 7.190 1.00 86.19 121 PHE A CA 1
ATOM 912 C C . PHE A 1 121 ? -8.559 -13.066 8.278 1.00 86.19 121 PHE A C 1
ATOM 914 O O . PHE A 1 121 ? -9.721 -13.457 8.184 1.00 86.19 121 PHE A O 1
ATOM 921 N N . TYR A 1 122 ? -7.814 -13.362 9.345 1.00 83.94 122 TYR A N 1
ATOM 922 C CA . TYR A 1 122 ? -8.232 -14.316 10.384 1.00 83.94 122 TYR A CA 1
ATOM 923 C C . TYR A 1 122 ? -9.151 -13.743 11.480 1.00 83.94 122 TYR A C 1
ATOM 925 O O . TYR A 1 122 ? -9.362 -14.406 12.494 1.00 83.94 122 TYR A O 1
ATOM 933 N N . LEU A 1 123 ? -9.724 -12.550 11.270 1.00 83.44 123 LEU A N 1
ATOM 934 C CA . LEU A 1 123 ? -10.504 -11.789 12.259 1.00 83.44 123 LEU A CA 1
ATOM 935 C C . LEU A 1 123 ? -9.741 -11.519 13.572 1.00 83.44 123 LEU A C 1
ATOM 937 O O . LEU A 1 123 ? -8.622 -11.978 13.801 1.00 83.44 123 LEU A O 1
ATOM 941 N N . HIS A 1 124 ? -10.363 -10.744 14.459 1.00 89.19 124 HIS A N 1
ATOM 942 C CA . HIS A 1 124 ? -9.935 -10.660 15.853 1.00 89.19 124 HIS A CA 1
ATOM 943 C C . HIS A 1 124 ? -10.631 -11.788 16.626 1.00 89.19 124 HIS A C 1
ATOM 945 O O . HIS A 1 124 ? -11.855 -11.883 16.561 1.00 89.19 124 HIS A O 1
ATOM 951 N N . PRO A 1 125 ? -9.902 -12.651 17.353 1.00 89.38 125 PRO A N 1
ATOM 952 C CA . PRO A 1 125 ? -10.494 -13.874 17.895 1.00 89.38 125 PRO A CA 1
ATOM 953 C C . PRO A 1 125 ? -11.353 -13.647 19.145 1.00 89.38 125 PRO A C 1
ATOM 955 O O . PRO A 1 125 ? -12.175 -14.497 19.474 1.00 89.38 125 PRO A O 1
ATOM 958 N N . PHE A 1 126 ? -11.151 -12.545 19.877 1.00 92.00 126 PHE A N 1
ATOM 959 C CA . PHE A 1 126 ? -11.813 -12.331 21.162 1.00 92.00 126 PHE A CA 1
ATOM 960 C C . PHE A 1 126 ? -11.832 -10.858 21.581 1.00 92.00 126 PHE A C 1
ATOM 962 O O . PHE A 1 126 ? -10.841 -10.145 21.431 1.00 92.00 126 PHE A O 1
ATOM 969 N N . ASN A 1 127 ? -12.945 -10.432 22.178 1.00 91.12 127 ASN A N 1
ATOM 970 C CA . ASN A 1 127 ? -13.036 -9.239 23.011 1.00 91.12 127 ASN A CA 1
ATOM 971 C C . ASN A 1 127 ? -14.158 -9.457 24.047 1.00 91.12 127 ASN A C 1
ATOM 973 O O . ASN A 1 127 ? -15.252 -9.870 23.653 1.00 91.12 127 ASN A O 1
ATOM 977 N N . PRO A 1 128 ? -13.929 -9.192 25.346 1.00 91.19 128 PRO A N 1
ATOM 978 C CA . PRO A 1 128 ? -14.931 -9.435 26.383 1.00 91.19 128 PRO A CA 1
ATOM 979 C C . PRO A 1 128 ? -16.221 -8.621 26.189 1.00 91.19 128 PRO A C 1
ATOM 981 O O . PRO A 1 128 ? -17.293 -9.123 26.513 1.00 91.19 128 PRO A O 1
ATOM 984 N N . ASN A 1 129 ? -16.145 -7.427 25.594 1.00 87.69 129 ASN A N 1
ATOM 985 C CA . ASN A 1 129 ? -17.309 -6.576 25.318 1.00 87.69 129 ASN A CA 1
ATOM 986 C C . ASN A 1 129 ? -18.181 -7.109 24.173 1.00 87.69 129 ASN A C 1
ATOM 988 O O . ASN A 1 129 ? -19.311 -6.662 23.999 1.00 87.69 129 ASN A O 1
ATOM 992 N N . TYR A 1 130 ? -17.663 -8.052 23.383 1.00 89.94 130 TYR A N 1
ATOM 993 C CA . TYR A 1 130 ? -18.368 -8.617 22.237 1.00 89.94 130 TYR A CA 1
ATOM 994 C C . TYR A 1 130 ? -19.047 -9.944 22.528 1.00 89.94 130 TYR A C 1
ATOM 996 O O . TYR A 1 130 ? -19.901 -10.342 21.740 1.00 89.94 130 TYR A O 1
ATOM 1004 N N . VAL A 1 131 ? -18.701 -10.626 23.625 1.00 91.81 131 VAL A N 1
ATOM 1005 C CA . VAL A 1 131 ? -19.200 -11.977 23.921 1.00 91.81 131 VAL A CA 1
ATOM 1006 C C . VAL A 1 131 ? -20.736 -12.013 23.846 1.00 91.81 131 VAL A C 1
ATOM 1008 O O . VAL A 1 131 ? -21.389 -11.191 24.490 1.00 91.81 131 VAL A O 1
ATOM 1011 N N . PRO A 1 132 ? -21.339 -12.959 23.089 1.00 92.81 132 PRO A N 1
ATOM 1012 C CA . PRO A 1 132 ? -20.731 -14.110 22.396 1.00 92.81 132 PRO A CA 1
ATOM 1013 C C . PRO A 1 132 ? -20.319 -13.865 20.927 1.00 92.81 132 PRO A C 1
ATOM 1015 O O . PRO A 1 132 ? -19.920 -14.805 20.243 1.00 92.81 132 PRO A O 1
ATOM 1018 N N . ASN A 1 133 ? -20.448 -12.640 20.422 1.00 91.94 133 ASN A N 1
ATOM 1019 C CA . ASN A 1 133 ? -20.142 -12.266 19.042 1.00 91.94 133 ASN A CA 1
ATOM 1020 C C . ASN A 1 133 ? -18.635 -12.080 18.798 1.00 91.94 133 ASN A C 1
ATOM 1022 O O . ASN A 1 133 ? -17.833 -11.939 19.722 1.00 91.94 133 ASN A O 1
ATOM 1026 N N . LEU A 1 134 ? -18.261 -12.037 17.517 1.00 90.06 134 LEU A N 1
ATOM 1027 C CA . LEU A 1 134 ? -16.904 -11.709 17.087 1.00 90.06 134 LEU A CA 1
ATOM 1028 C C . LEU A 1 134 ? -16.687 -10.185 17.063 1.00 90.06 134 LEU A C 1
ATOM 1030 O O . LEU A 1 134 ? -17.593 -9.457 16.645 1.00 90.06 134 LEU A O 1
ATOM 1034 N N . PRO A 1 135 ? -15.493 -9.693 17.442 1.00 92.06 135 PRO A N 1
ATOM 1035 C CA . PRO A 1 135 ? -15.134 -8.291 17.270 1.00 92.06 135 PRO A CA 1
ATOM 1036 C C . PRO A 1 135 ? -15.173 -7.872 15.796 1.00 92.06 135 PRO A C 1
ATOM 1038 O O . PRO A 1 135 ? -14.604 -8.540 14.930 1.00 92.06 135 PRO A O 1
ATOM 1041 N N . ASN A 1 136 ? -15.809 -6.735 15.518 1.00 90.25 136 ASN A N 1
ATOM 1042 C CA . ASN A 1 136 ? -16.033 -6.209 14.167 1.00 90.25 136 ASN A CA 1
ATOM 1043 C C . ASN A 1 136 ? -15.225 -4.926 13.886 1.00 90.25 136 ASN A C 1
ATOM 1045 O O . ASN A 1 136 ? -15.747 -3.982 13.302 1.00 90.25 136 ASN A O 1
ATOM 1049 N N . TYR A 1 137 ? -13.962 -4.888 14.322 1.00 90.62 137 TYR A N 1
ATOM 1050 C CA . TYR A 1 137 ? -13.071 -3.732 14.128 1.00 90.62 137 TYR A CA 1
ATOM 1051 C C . TYR A 1 137 ? -12.644 -3.519 12.684 1.00 90.62 137 TYR A C 1
ATOM 1053 O O . TYR A 1 137 ? -12.540 -2.388 12.223 1.00 90.62 137 TYR A O 1
ATOM 1061 N N . ALA A 1 138 ? -12.357 -4.617 11.992 1.00 91.31 138 ALA A N 1
ATOM 1062 C CA . ALA A 1 138 ? -11.770 -4.548 10.672 1.00 91.31 138 ALA A CA 1
ATOM 1063 C C . ALA A 1 138 ? -12.778 -4.041 9.644 1.00 91.31 138 ALA A C 1
ATOM 1065 O O . ALA A 1 138 ? -13.938 -4.461 9.626 1.00 91.31 138 ALA A O 1
ATOM 1066 N N . SER A 1 139 ? -12.298 -3.178 8.756 1.00 90.31 139 SER A N 1
ATOM 1067 C CA . SER A 1 139 ? -13.132 -2.509 7.756 1.00 90.31 139 SER A CA 1
ATOM 1068 C C . SER A 1 139 ? -13.330 -3.341 6.488 1.00 90.31 139 SER A C 1
ATOM 1070 O O . SER A 1 139 ? -14.187 -3.009 5.673 1.00 90.31 139 SER A O 1
ATOM 1072 N N . ALA A 1 140 ? -12.549 -4.409 6.305 1.00 88.38 140 ALA A N 1
ATOM 1073 C CA . ALA A 1 140 ? -12.608 -5.278 5.137 1.00 88.38 140 ALA A CA 1
ATOM 1074 C C . ALA A 1 140 ? -12.326 -6.740 5.505 1.00 88.38 140 ALA A C 1
ATOM 1076 O O . ALA A 1 140 ? -11.675 -7.039 6.504 1.00 88.38 140 ALA A O 1
ATOM 1077 N N . ALA A 1 141 ? -12.807 -7.655 4.660 1.00 87.19 141 ALA A N 1
ATOM 1078 C CA . ALA A 1 141 ? -12.584 -9.089 4.824 1.00 87.19 141 ALA A CA 1
ATOM 1079 C C . ALA A 1 141 ? -11.248 -9.580 4.226 1.00 87.19 141 ALA A C 1
ATOM 1081 O O . ALA A 1 141 ? -10.750 -10.651 4.575 1.00 87.19 141 ALA A O 1
ATOM 1082 N N . GLY A 1 142 ? -10.649 -8.812 3.318 1.00 90.56 142 GLY A N 1
ATOM 1083 C CA . GLY A 1 142 ? -9.358 -9.138 2.723 1.00 90.56 142 GLY A CA 1
ATOM 1084 C C . GLY A 1 142 ? -8.188 -8.775 3.639 1.00 90.56 142 GLY A C 1
ATOM 1085 O O . GLY A 1 142 ? -8.104 -7.657 4.135 1.00 90.56 142 GLY A O 1
ATOM 1086 N N . GLY A 1 143 ? -7.247 -9.697 3.826 1.00 92.12 143 GLY A N 1
ATOM 1087 C CA . GLY A 1 143 ? -5.930 -9.398 4.376 1.00 92.12 143 GLY A CA 1
ATOM 1088 C C . GLY A 1 143 ? -5.069 -8.641 3.365 1.00 92.12 143 GLY A C 1
ATOM 1089 O O . GLY A 1 143 ? -5.295 -8.726 2.156 1.00 92.12 143 GLY A O 1
ATOM 1090 N N . ARG A 1 144 ? -4.053 -7.920 3.848 1.00 94.62 144 ARG A N 1
ATOM 1091 C CA . ARG A 1 144 ? -3.074 -7.210 3.009 1.00 94.62 144 ARG A CA 1
ATOM 1092 C C . ARG A 1 144 ? -1.653 -7.716 3.264 1.00 94.62 144 ARG A C 1
ATOM 1094 O O . ARG A 1 144 ? -1.392 -8.384 4.266 1.00 94.62 144 ARG A O 1
ATOM 1101 N N . THR A 1 145 ? -0.725 -7.412 2.359 1.00 95.56 145 THR A N 1
ATOM 1102 C CA . THR A 1 145 ? 0.713 -7.722 2.509 1.00 95.56 145 THR A CA 1
ATOM 1103 C C . THR A 1 145 ? 1.408 -6.889 3.588 1.00 95.56 145 THR A C 1
ATOM 1105 O O . THR A 1 145 ? 2.525 -7.212 3.991 1.00 95.56 145 THR A O 1
ATOM 1108 N N . PHE A 1 146 ? 0.748 -5.840 4.072 1.00 95.69 146 PHE A N 1
ATOM 1109 C CA . PHE A 1 146 ? 1.218 -4.934 5.112 1.00 95.69 146 PHE A CA 1
ATOM 1110 C C . PHE A 1 146 ? 0.168 -4.811 6.234 1.00 95.69 146 PHE A C 1
ATOM 1112 O O . PHE A 1 146 ? -1.029 -5.011 5.994 1.00 95.69 146 PHE A O 1
ATOM 1119 N N . PRO A 1 147 ? 0.586 -4.532 7.479 1.00 94.94 147 PRO A N 1
ATOM 1120 C CA . PRO A 1 147 ? -0.324 -4.406 8.613 1.00 94.94 147 PRO A CA 1
ATOM 1121 C C . PRO A 1 147 ? -1.098 -3.079 8.603 1.00 94.94 147 PRO A C 1
ATOM 1123 O O . PRO A 1 147 ? -0.711 -2.119 7.945 1.00 94.94 147 PRO A O 1
ATOM 1126 N N . SER A 1 148 ? -2.168 -3.026 9.393 1.00 94.44 148 SER A N 1
ATOM 1127 C CA . SER A 1 148 ? -2.938 -1.815 9.694 1.00 94.44 148 SER A CA 1
ATOM 1128 C C . SER A 1 148 ? -3.479 -1.897 11.124 1.00 94.44 148 SER A C 1
ATOM 1130 O O . SER A 1 148 ? -3.629 -2.999 11.665 1.00 94.44 148 SER A O 1
ATOM 1132 N N . ALA A 1 149 ? -3.765 -0.747 11.735 1.00 94.88 149 ALA A N 1
ATOM 1133 C CA . ALA A 1 149 ? -4.419 -0.671 13.036 1.00 94.88 149 ALA A CA 1
ATOM 1134 C C . ALA A 1 149 ? -5.768 -1.397 12.985 1.00 94.88 149 ALA A C 1
ATOM 1136 O O . ALA A 1 149 ? -6.578 -1.134 12.102 1.00 94.88 149 ALA A O 1
ATOM 1137 N N . ALA A 1 150 ? -5.960 -2.376 13.875 1.00 93.00 150 ALA A N 1
ATOM 1138 C CA . ALA A 1 150 ? -7.182 -3.176 14.018 1.00 93.00 150 ALA A CA 1
ATOM 1139 C C . ALA A 1 150 ? -7.826 -3.680 12.697 1.00 93.00 150 ALA A C 1
ATOM 1141 O O . ALA A 1 150 ? -9.030 -3.931 12.641 1.00 93.00 150 ALA A O 1
ATOM 1142 N N . GLY A 1 151 ? -7.033 -3.868 11.633 1.00 92.56 151 GLY A N 1
ATOM 1143 C CA . GLY A 1 151 ? -7.523 -4.279 10.312 1.00 92.56 151 GLY A CA 1
ATOM 1144 C C . GLY A 1 151 ? -8.335 -3.213 9.560 1.00 92.56 151 GLY A C 1
ATOM 1145 O O . GLY A 1 151 ? -9.237 -3.570 8.803 1.00 92.56 151 GLY A O 1
ATOM 1146 N N . PHE A 1 152 ? -8.074 -1.920 9.778 1.00 94.81 152 PHE A N 1
ATOM 1147 C CA . PHE A 1 152 ? -8.791 -0.840 9.091 1.00 94.81 152 PHE A CA 1
ATOM 1148 C C . PHE A 1 152 ? -8.442 -0.741 7.606 1.00 94.81 152 PHE A C 1
ATOM 1150 O O . PHE A 1 152 ? -9.332 -0.525 6.787 1.00 94.81 152 PHE A O 1
ATOM 1157 N N . HIS A 1 153 ? -7.156 -0.878 7.274 1.00 94.25 153 HIS A N 1
ATOM 1158 C CA . HIS A 1 153 ? -6.608 -0.903 5.915 1.00 94.25 153 HIS A CA 1
ATOM 1159 C C . HIS A 1 153 ? -7.212 0.145 4.971 1.00 94.25 153 HIS A C 1
ATOM 1161 O O . HIS A 1 153 ? -7.621 -0.186 3.864 1.00 94.25 153 HIS A O 1
ATOM 1167 N N . THR A 1 154 ? -7.273 1.417 5.371 1.00 95.06 154 THR A N 1
ATOM 1168 C CA . THR A 1 154 ? -7.918 2.475 4.564 1.00 95.06 154 THR A CA 1
ATOM 1169 C C . THR A 1 154 ? -7.074 2.951 3.379 1.00 95.06 154 THR A C 1
ATOM 1171 O O . THR A 1 154 ? -7.457 3.893 2.680 1.00 95.06 154 THR A O 1
ATOM 1174 N N . SER A 1 155 ? -5.925 2.313 3.142 1.00 95.44 155 SER A N 1
ATOM 1175 C CA . SER A 1 155 ? -5.025 2.630 2.042 1.00 95.44 155 SER A CA 1
ATOM 1176 C C . SER A 1 155 ? -5.361 1.960 0.714 1.00 95.44 155 SER A C 1
ATOM 1178 O O . SER A 1 155 ? -5.698 0.774 0.602 1.00 95.44 155 SER A O 1
ATOM 1180 N N . GLU A 1 156 ? -5.141 2.757 -0.321 1.00 96.44 156 GLU A N 1
ATOM 1181 C CA . GLU A 1 156 ? -5.243 2.422 -1.723 1.00 96.44 156 GLU A CA 1
ATOM 1182 C C . GLU A 1 156 ? -3.968 2.832 -2.464 1.00 96.44 156 GLU A C 1
ATOM 1184 O O . GLU A 1 156 ? -3.266 3.765 -2.070 1.00 96.44 156 GLU A O 1
ATOM 1189 N N . ILE A 1 157 ? -3.639 2.120 -3.543 1.00 97.69 157 ILE A N 1
ATOM 1190 C CA . ILE A 1 157 ? -2.380 2.333 -4.260 1.00 97.69 157 ILE A CA 1
ATOM 1191 C C . ILE A 1 157 ? -2.633 3.013 -5.599 1.00 97.69 157 ILE A C 1
ATOM 1193 O O . ILE A 1 157 ? -3.337 2.490 -6.462 1.00 97.69 157 ILE A O 1
ATOM 1197 N N . PHE A 1 158 ? -1.986 4.154 -5.803 1.00 98.56 158 PHE A N 1
ATOM 1198 C CA . PHE A 1 158 ? -1.828 4.770 -7.113 1.00 98.56 158 PHE A CA 1
ATOM 1199 C C . PHE A 1 158 ? -0.418 4.505 -7.618 1.00 98.56 158 PHE A C 1
ATOM 1201 O O . PHE A 1 158 ? 0.517 4.342 -6.835 1.00 98.56 158 PHE A O 1
ATOM 1208 N N . PHE A 1 159 ? -0.236 4.464 -8.930 1.00 98.69 159 PHE A 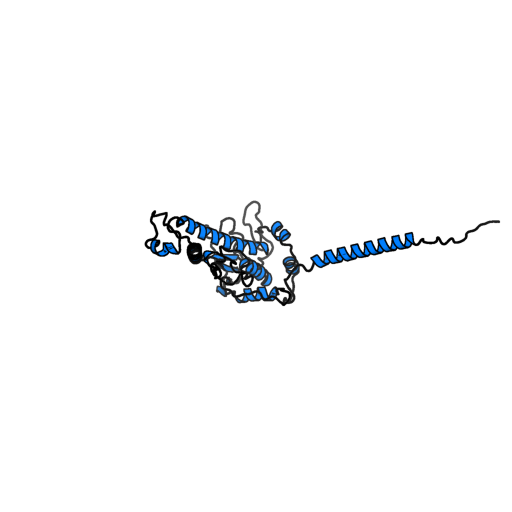N 1
ATOM 1209 C CA . PHE A 1 159 ? 1.104 4.425 -9.497 1.00 98.69 159 PHE A CA 1
ATOM 1210 C C . PHE A 1 159 ? 1.150 5.087 -10.867 1.00 98.69 159 PHE A C 1
ATOM 1212 O O . PHE A 1 159 ? 0.128 5.287 -11.526 1.00 98.69 159 PHE A O 1
ATOM 1219 N N . THR A 1 160 ? 2.352 5.447 -11.299 1.00 98.75 160 THR A N 1
ATOM 1220 C CA . THR A 1 160 ? 2.585 6.012 -12.625 1.00 98.75 160 THR A CA 1
ATOM 1221 C C . THR A 1 160 ? 3.893 5.507 -13.215 1.00 98.75 160 THR A C 1
ATOM 1223 O O . THR A 1 160 ? 4.877 5.296 -12.502 1.00 98.75 160 THR A O 1
ATOM 1226 N N . ASP A 1 161 ? 3.893 5.308 -14.526 1.00 98.25 161 ASP A N 1
ATOM 1227 C CA . ASP A 1 161 ? 5.049 4.922 -15.324 1.00 98.25 161 ASP A CA 1
ATOM 1228 C C . ASP A 1 161 ? 5.065 5.705 -16.650 1.00 98.25 161 ASP A C 1
ATOM 1230 O O . ASP A 1 161 ? 4.354 6.700 -16.801 1.00 98.25 161 ASP A O 1
ATOM 1234 N N . ASP A 1 162 ? 5.890 5.286 -17.612 1.00 97.81 162 ASP A N 1
ATOM 1235 C CA . ASP A 1 162 ? 5.991 5.952 -18.918 1.00 97.81 162 ASP A CA 1
ATOM 1236 C C . ASP A 1 162 ? 4.691 5.894 -19.735 1.00 97.81 162 ASP A C 1
ATOM 1238 O O . ASP A 1 162 ? 4.476 6.742 -20.599 1.00 97.81 162 ASP A O 1
ATOM 1242 N N . ASN A 1 163 ? 3.816 4.925 -19.455 1.00 98.19 163 ASN A N 1
ATOM 1243 C CA . ASN A 1 163 ? 2.625 4.623 -20.246 1.00 98.19 163 ASN A CA 1
ATOM 1244 C C . ASN A 1 163 ? 1.333 5.196 -19.647 1.00 98.19 163 ASN A C 1
ATOM 1246 O O . ASN A 1 163 ? 0.278 5.142 -20.295 1.00 98.19 163 ASN A O 1
ATOM 1250 N N . GLY A 1 164 ? 1.372 5.689 -18.405 1.00 98.38 164 GLY A N 1
ATOM 1251 C CA . GLY A 1 164 ? 0.175 6.229 -17.781 1.00 98.38 164 GLY A CA 1
ATOM 1252 C C . GLY A 1 164 ? 0.226 6.485 -16.282 1.00 98.38 164 GLY A C 1
ATOM 1253 O O . GLY A 1 164 ? 1.253 6.386 -15.607 1.00 98.38 164 GLY A O 1
ATOM 1254 N N . THR A 1 165 ? -0.953 6.820 -15.771 1.00 98.81 165 THR A N 1
ATOM 1255 C CA . THR A 1 165 ? -1.267 6.935 -14.346 1.00 98.81 165 THR A CA 1
ATOM 1256 C C . THR A 1 165 ? -2.414 5.982 -14.040 1.00 98.81 165 THR A C 1
ATOM 1258 O O . THR A 1 165 ? -3.366 5.886 -14.821 1.00 98.81 165 THR A O 1
ATOM 1261 N N . TYR A 1 166 ? -2.330 5.279 -12.918 1.00 98.88 166 TYR A N 1
ATOM 1262 C CA . TYR A 1 166 ? -3.171 4.131 -12.612 1.00 98.88 166 TYR A CA 1
ATOM 1263 C C . TYR A 1 166 ? -3.594 4.116 -11.146 1.00 98.88 166 TYR A C 1
ATOM 1265 O O . TYR A 1 166 ? -2.921 4.665 -10.272 1.00 98.88 166 TYR A O 1
ATOM 1273 N N . PHE A 1 167 ? -4.699 3.427 -10.893 1.00 98.69 167 PHE A N 1
ATOM 1274 C CA . PHE A 1 167 ? -5.235 3.124 -9.576 1.00 98.69 167 PHE A CA 1
ATOM 1275 C C . PHE A 1 167 ? -5.370 1.605 -9.422 1.00 98.69 167 PHE A C 1
ATOM 1277 O O . PHE A 1 167 ? -5.947 0.945 -10.286 1.00 98.69 167 PHE A O 1
ATOM 1284 N N . LEU A 1 168 ? -4.847 1.051 -8.329 1.00 98.25 168 LEU A N 1
ATOM 1285 C CA . LEU A 1 168 ? -4.938 -0.357 -7.953 1.00 98.25 168 LEU A CA 1
ATOM 1286 C C . LEU A 1 168 ? -5.806 -0.510 -6.683 1.00 98.25 168 LEU A C 1
ATOM 1288 O O . LEU A 1 168 ? -5.264 -0.543 -5.577 1.00 98.25 168 LEU A O 1
ATOM 1292 N N . PRO A 1 169 ? -7.145 -0.609 -6.832 1.00 96.56 169 PRO A N 1
ATOM 1293 C CA . PRO A 1 169 ? -8.073 -0.795 -5.721 1.00 96.56 169 PRO A CA 1
ATOM 1294 C C . PRO A 1 169 ? -7.920 -2.173 -5.080 1.00 96.56 169 PRO A C 1
ATOM 1296 O O . PRO A 1 169 ? -8.305 -3.183 -5.677 1.00 96.56 169 PRO A O 1
ATOM 1299 N N . THR A 1 170 ? -7.413 -2.229 -3.855 1.00 95.31 170 THR A N 1
ATOM 1300 C CA . THR A 1 170 ? -7.200 -3.477 -3.100 1.00 95.31 170 THR A CA 1
ATOM 1301 C C . THR A 1 170 ? -7.754 -3.446 -1.679 1.00 95.31 170 THR A C 1
ATOM 1303 O O . THR A 1 170 ? -7.814 -4.511 -1.066 1.00 95.31 170 THR A O 1
ATOM 1306 N N . ARG A 1 171 ? -8.227 -2.291 -1.184 1.00 93.50 171 ARG A N 1
ATOM 1307 C CA . ARG A 1 171 ? -8.876 -2.169 0.134 1.00 93.50 171 ARG A CA 1
ATOM 1308 C C . ARG A 1 171 ? -10.044 -3.140 0.289 1.00 93.50 171 ARG A C 1
ATOM 1310 O O . ARG A 1 171 ? -10.012 -4.013 1.146 1.00 93.50 171 ARG A O 1
ATOM 1317 N N . ASP A 1 172 ? -11.032 -3.018 -0.595 1.00 91.56 172 ASP A N 1
ATOM 1318 C CA . ASP A 1 172 ? -12.268 -3.815 -0.557 1.00 91.56 172 ASP A CA 1
ATOM 1319 C C . ASP A 1 172 ? -12.211 -4.995 -1.538 1.00 91.56 172 ASP A C 1
ATOM 1321 O O . ASP A 1 172 ? -13.219 -5.403 -2.115 1.00 91.56 172 ASP A O 1
ATOM 1325 N N . ALA A 1 173 ? -11.012 -5.494 -1.844 1.00 92.38 173 ALA A N 1
ATOM 1326 C CA . ALA A 1 173 ? -10.894 -6.665 -2.698 1.00 92.38 173 ALA A CA 1
ATOM 1327 C C . ALA A 1 173 ? -11.377 -7.919 -1.956 1.00 92.38 173 ALA A C 1
ATOM 1329 O O . ALA A 1 173 ? -10.988 -8.161 -0.811 1.00 92.38 173 ALA A O 1
ATOM 1330 N N . ASP A 1 174 ? -12.152 -8.752 -2.654 1.00 90.25 174 ASP A N 1
ATOM 1331 C CA . ASP A 1 174 ? -12.376 -10.141 -2.254 1.00 90.25 174 ASP A CA 1
ATOM 1332 C C . ASP A 1 174 ? -11.045 -10.903 -2.171 1.00 90.25 174 ASP A C 1
ATOM 1334 O O . ASP A 1 174 ? -9.995 -10.413 -2.591 1.00 90.25 174 ASP A O 1
ATOM 1338 N N . ASN A 1 175 ? -11.081 -12.138 -1.670 1.00 92.81 175 ASN A N 1
ATOM 1339 C CA . ASN A 1 175 ? -9.915 -13.013 -1.679 1.00 92.81 175 ASN A CA 1
ATOM 1340 C C . ASN A 1 175 ? -9.340 -13.187 -3.106 1.00 92.81 175 ASN A C 1
ATOM 1342 O O . ASN A 1 175 ? -9.931 -13.862 -3.953 1.00 92.81 175 ASN A O 1
ATOM 1346 N N . LEU A 1 176 ? -8.157 -12.610 -3.344 1.00 93.62 176 LEU A N 1
ATOM 1347 C CA . LEU A 1 176 ? -7.426 -12.702 -4.615 1.00 93.62 176 LEU A CA 1
ATOM 1348 C C . LEU A 1 176 ? -6.419 -13.861 -4.647 1.00 93.62 176 LEU A C 1
ATOM 1350 O O . LEU A 1 176 ? -5.770 -14.083 -5.670 1.00 93.62 176 LEU A O 1
ATOM 1354 N N . ILE A 1 177 ? -6.283 -14.605 -3.548 1.00 90.62 177 ILE A N 1
ATOM 1355 C CA . ILE A 1 177 ? -5.423 -15.781 -3.441 1.00 90.62 177 ILE A CA 1
ATOM 1356 C C . ILE A 1 177 ? -6.258 -17.050 -3.570 1.00 90.62 177 ILE A C 1
ATOM 1358 O O . ILE A 1 177 ? -7.147 -17.345 -2.771 1.00 90.62 177 ILE A O 1
ATOM 1362 N N . LYS A 1 178 ? -5.903 -17.868 -4.559 1.00 86.44 178 LYS A N 1
ATOM 1363 C CA . LYS A 1 178 ? -6.394 -19.239 -4.679 1.00 86.44 178 LYS A CA 1
ATOM 1364 C C . LYS A 1 178 ? -5.251 -20.187 -4.367 1.00 86.44 178 LYS A C 1
ATOM 1366 O O . LYS A 1 178 ? -4.194 -20.096 -4.989 1.00 86.44 178 LYS A O 1
ATOM 1371 N N . THR A 1 179 ? -5.479 -21.077 -3.410 1.00 86.56 179 THR A N 1
ATOM 1372 C CA . THR A 1 179 ? -4.555 -22.161 -3.093 1.00 86.56 179 THR A CA 1
ATOM 1373 C C . THR A 1 179 ? -5.092 -23.488 -3.605 1.00 86.56 179 THR A C 1
ATOM 1375 O O . THR A 1 179 ? -6.304 -23.707 -3.588 1.00 86.56 179 THR A O 1
ATOM 1378 N N . ASP A 1 180 ? -4.200 -24.375 -4.029 1.00 84.75 180 ASP A N 1
ATOM 1379 C CA . ASP A 1 180 ? -4.540 -25.766 -4.323 1.00 84.75 180 ASP A CA 1
ATOM 1380 C C . ASP A 1 180 ? -4.798 -26.588 -3.042 1.00 84.75 180 ASP A C 1
ATOM 1382 O O . ASP A 1 180 ? -4.744 -26.071 -1.921 1.00 84.75 180 ASP A O 1
ATOM 1386 N N . GLU A 1 181 ? -5.064 -27.887 -3.199 1.00 85.12 181 GLU A N 1
ATOM 1387 C CA . GLU A 1 181 ? -5.324 -28.821 -2.091 1.00 85.12 181 GLU A CA 1
ATOM 1388 C C . GLU A 1 181 ? -4.149 -28.945 -1.102 1.00 85.12 181 GLU A C 1
ATOM 1390 O O . GLU A 1 181 ? -4.349 -29.274 0.067 1.00 85.12 181 GLU A O 1
ATOM 1395 N N . SER A 1 182 ? -2.920 -28.649 -1.539 1.00 83.88 182 SER A N 1
ATOM 1396 C CA . SER A 1 182 ? -1.718 -28.631 -0.693 1.00 83.88 182 SER A CA 1
ATOM 1397 C C . SER A 1 182 ? -1.504 -27.283 0.019 1.00 83.88 182 SER A C 1
ATOM 1399 O O . SER A 1 182 ? -0.602 -27.122 0.854 1.00 83.88 182 SER A O 1
ATOM 1401 N N . GLY A 1 183 ? -2.353 -26.297 -0.284 1.00 84.00 183 GLY A N 1
ATOM 1402 C CA . GLY A 1 183 ? -2.228 -24.926 0.181 1.00 84.00 183 GLY A CA 1
ATOM 1403 C C . GLY A 1 183 ? -1.189 -24.118 -0.598 1.00 84.00 183 GLY A C 1
ATOM 1404 O O . GLY A 1 183 ? -0.704 -23.124 -0.058 1.00 84.00 183 GLY A O 1
ATOM 1405 N N . ALA A 1 184 ? -0.796 -24.551 -1.799 1.00 87.31 184 ALA A N 1
ATOM 1406 C CA . ALA A 1 184 ? 0.149 -23.839 -2.648 1.00 87.31 184 ALA A CA 1
ATOM 1407 C C . ALA A 1 184 ? -0.556 -22.811 -3.545 1.00 87.31 184 ALA A C 1
ATOM 1409 O O . ALA A 1 184 ? -1.640 -23.057 -4.067 1.00 87.31 184 ALA A O 1
ATOM 1410 N N . THR A 1 185 ? 0.066 -21.650 -3.717 1.00 89.62 185 THR A N 1
ATOM 1411 C CA . THR A 1 185 ? -0.405 -20.512 -4.505 1.00 89.62 185 THR A CA 1
ATOM 1412 C C . 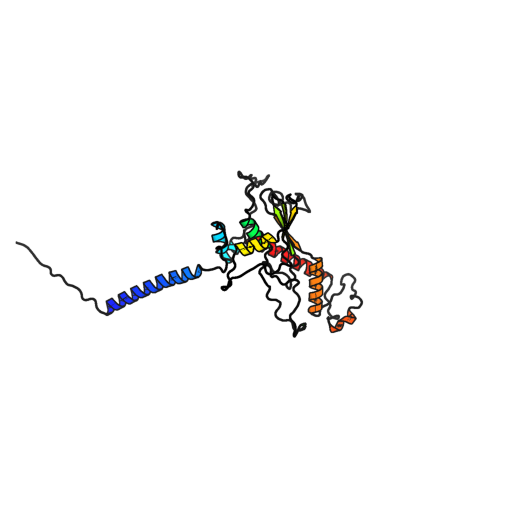THR A 1 185 ? 0.302 -20.486 -5.853 1.00 89.62 185 THR A C 1
ATOM 1414 O O . THR A 1 185 ? 1.530 -20.412 -5.910 1.00 89.62 185 THR A O 1
ATOM 1417 N N . ASP A 1 186 ? -0.457 -20.466 -6.946 1.00 91.56 186 ASP A N 1
ATOM 1418 C CA . ASP A 1 186 ? 0.078 -20.143 -8.272 1.00 91.56 186 ASP A CA 1
ATOM 1419 C C . ASP A 1 186 ? 0.398 -18.644 -8.352 1.00 91.56 186 ASP A C 1
ATOM 1421 O O . ASP A 1 186 ? -0.497 -17.793 -8.290 1.00 91.56 186 ASP A O 1
ATOM 1425 N N . LEU A 1 187 ? 1.687 -18.317 -8.490 1.00 92.19 187 LEU A N 1
ATOM 1426 C CA . LEU A 1 187 ? 2.144 -16.933 -8.550 1.00 92.19 187 LEU A CA 1
ATOM 1427 C C . LEU A 1 187 ? 1.583 -16.199 -9.767 1.00 92.19 187 LEU A C 1
ATOM 1429 O O . LEU A 1 187 ? 1.231 -15.028 -9.652 1.00 92.19 187 LEU A O 1
ATOM 1433 N N . ASN A 1 188 ? 1.479 -16.856 -10.925 1.00 92.94 188 ASN A N 1
ATOM 1434 C CA . ASN A 1 188 ? 0.948 -16.197 -12.112 1.00 92.94 188 ASN A CA 1
ATOM 1435 C C . ASN A 1 188 ? -0.522 -15.834 -11.902 1.00 92.94 188 ASN A C 1
ATOM 1437 O O . ASN A 1 188 ? -0.913 -14.691 -12.124 1.00 92.94 188 ASN A O 1
ATOM 1441 N N . ALA A 1 189 ? -1.324 -16.778 -11.404 1.00 93.69 189 ALA A N 1
ATOM 1442 C CA . ALA A 1 189 ? -2.731 -16.528 -11.106 1.00 93.69 189 ALA A CA 1
ATOM 1443 C C . ALA A 1 189 ? -2.905 -15.392 -10.083 1.00 93.69 189 ALA A C 1
ATOM 1445 O O . ALA A 1 189 ? -3.760 -14.524 -10.265 1.00 93.69 189 ALA A O 1
ATOM 1446 N N . TYR A 1 190 ? -2.056 -15.356 -9.051 1.00 94.94 190 TYR A N 1
ATOM 1447 C CA . TYR A 1 190 ? -2.044 -14.300 -8.041 1.00 94.94 190 TYR A CA 1
ATOM 1448 C C . TYR A 1 190 ? -1.746 -12.915 -8.634 1.00 94.94 190 TYR A C 1
ATOM 1450 O O . TYR A 1 190 ? -2.500 -11.964 -8.404 1.00 94.94 190 TYR A O 1
ATOM 1458 N N . LEU A 1 191 ? -0.689 -12.793 -9.443 1.00 96.12 191 LEU A N 1
ATOM 1459 C CA . LEU A 1 191 ? -0.332 -11.531 -10.097 1.00 96.12 191 LEU A CA 1
ATOM 1460 C C . LEU A 1 191 ? -1.412 -11.090 -11.093 1.00 96.12 191 LEU A C 1
ATOM 1462 O O . LEU A 1 191 ? -1.776 -9.916 -11.120 1.00 96.12 191 LEU A O 1
ATOM 1466 N N . GLN A 1 192 ? -1.980 -12.017 -11.869 1.00 95.88 192 GLN A N 1
ATOM 1467 C CA . GLN A 1 192 ? -3.054 -11.705 -12.816 1.00 95.88 192 GLN A CA 1
ATOM 1468 C C . GLN A 1 192 ? -4.340 -11.253 -12.111 1.00 95.88 192 GLN A C 1
ATOM 1470 O O . GLN A 1 192 ? -4.994 -10.317 -12.579 1.00 95.88 192 GLN A O 1
ATOM 1475 N N . ALA A 1 193 ? -4.676 -11.835 -10.954 1.00 96.62 193 ALA A N 1
ATOM 1476 C CA . ALA A 1 193 ? -5.806 -11.384 -10.144 1.00 96.62 193 ALA A CA 1
ATOM 1477 C C . ALA A 1 193 ? -5.642 -9.915 -9.716 1.00 96.62 193 ALA A C 1
ATOM 1479 O O . ALA A 1 193 ? -6.578 -9.129 -9.863 1.00 96.62 193 ALA A O 1
ATOM 1480 N N . HIS A 1 194 ? -4.442 -9.509 -9.289 1.00 97.81 194 HIS A N 1
ATOM 1481 C CA . HIS A 1 194 ? -4.143 -8.112 -8.946 1.00 97.81 194 HIS A CA 1
ATOM 1482 C C . HIS A 1 194 ? -4.146 -7.205 -10.175 1.00 97.81 194 HIS A C 1
ATOM 1484 O O . HIS A 1 194 ? -4.765 -6.141 -10.162 1.00 97.81 194 HIS A O 1
ATOM 1490 N N . ARG A 1 195 ? -3.513 -7.648 -11.265 1.00 97.69 195 ARG A N 1
ATOM 1491 C CA . ARG A 1 195 ? -3.442 -6.903 -12.526 1.00 97.69 195 ARG A CA 1
ATOM 1492 C C . ARG A 1 195 ? -4.829 -6.575 -13.070 1.00 97.69 195 ARG A C 1
ATOM 1494 O O . ARG A 1 195 ? -5.055 -5.457 -13.518 1.00 97.69 195 ARG A O 1
ATOM 1501 N N . SER A 1 196 ? -5.770 -7.517 -12.984 1.00 97.62 196 SER A N 1
ATOM 1502 C CA . SER A 1 196 ? -7.151 -7.335 -13.456 1.00 97.62 196 SER A CA 1
ATOM 1503 C C . SER A 1 196 ? -7.905 -6.197 -12.757 1.00 97.62 196 SER A C 1
ATOM 1505 O O . SER A 1 196 ? -8.903 -5.705 -13.279 1.00 97.62 196 SER A O 1
ATOM 1507 N N . ARG A 1 197 ? -7.424 -5.757 -11.586 1.00 97.81 197 ARG A N 1
ATOM 1508 C CA . ARG A 1 197 ? -8.023 -4.665 -10.812 1.00 97.81 197 ARG A CA 1
ATOM 1509 C C . ARG A 1 197 ? -7.454 -3.298 -11.165 1.00 97.81 197 ARG A C 1
ATOM 1511 O O . ARG A 1 197 ? -8.057 -2.300 -10.778 1.00 97.81 197 ARG A O 1
ATOM 1518 N N . ILE A 1 198 ? -6.329 -3.234 -11.880 1.00 98.56 198 ILE A N 1
ATOM 1519 C CA . ILE A 1 198 ? -5.691 -1.973 -12.262 1.00 98.56 198 ILE A CA 1
ATOM 1520 C C . ILE A 1 198 ? -6.634 -1.179 -13.167 1.00 98.56 198 ILE A C 1
ATOM 1522 O O . ILE A 1 198 ? -7.063 -1.640 -14.223 1.00 98.56 198 ILE A O 1
ATOM 1526 N N . LYS A 1 199 ? -6.916 0.057 -12.762 1.00 98.69 199 LYS A N 1
ATOM 1527 C CA . LYS A 1 199 ? -7.692 1.031 -13.524 1.00 98.69 199 LYS A CA 1
ATOM 1528 C C . LYS A 1 199 ? -6.751 2.093 -14.066 1.00 98.69 199 LYS A C 1
ATOM 1530 O O . LYS A 1 199 ? -6.074 2.772 -13.296 1.00 98.69 199 LYS A O 1
ATOM 1535 N N . LYS A 1 200 ? -6.718 2.263 -15.387 1.00 98.62 200 LYS A N 1
ATOM 1536 C CA . LYS A 1 200 ? -5.987 3.367 -16.014 1.00 98.62 200 LYS A CA 1
ATOM 1537 C C . LYS A 1 200 ? -6.773 4.664 -15.827 1.00 98.62 200 LYS A C 1
ATOM 1539 O O . LYS A 1 200 ? -7.949 4.724 -16.167 1.00 98.62 200 LYS A O 1
ATOM 1544 N N . LEU A 1 201 ? -6.122 5.678 -15.266 1.00 98.62 201 LEU A N 1
ATOM 1545 C CA . LEU A 1 201 ? -6.692 7.010 -15.041 1.00 98.62 201 LEU A CA 1
ATOM 1546 C C . LEU A 1 201 ? -6.275 8.001 -16.132 1.00 98.62 201 LEU A C 1
ATOM 1548 O O . LEU A 1 201 ? -6.990 8.957 -16.410 1.00 98.62 201 LEU A O 1
ATOM 1552 N N . SER A 1 202 ? -5.095 7.797 -16.721 1.00 98.56 202 SER A N 1
ATOM 1553 C CA . SER A 1 202 ? -4.519 8.664 -17.751 1.00 98.56 202 SER A CA 1
ATOM 1554 C C . SER A 1 202 ? -3.515 7.893 -18.605 1.00 98.56 202 SER A C 1
ATOM 1556 O O . SER A 1 202 ? -2.793 7.039 -18.089 1.00 98.56 202 SER A O 1
ATOM 1558 N N . ASP A 1 203 ? -3.414 8.240 -19.891 1.00 98.38 203 ASP A N 1
ATOM 1559 C CA . ASP A 1 203 ? -2.392 7.741 -20.829 1.00 98.38 203 ASP A CA 1
ATOM 1560 C C . ASP A 1 203 ? -1.030 8.429 -20.688 1.00 98.38 203 ASP A C 1
ATOM 1562 O O . ASP A 1 203 ? -0.114 8.182 -21.468 1.00 98.38 203 ASP A O 1
ATOM 1566 N N . LYS A 1 204 ? -0.891 9.324 -19.710 1.00 98.12 204 LYS A N 1
ATOM 1567 C CA . LYS A 1 204 ? 0.342 10.066 -19.458 1.00 98.12 204 LYS A CA 1
ATOM 1568 C C . LYS A 1 204 ? 0.883 9.752 -18.074 1.00 98.12 204 LYS A C 1
ATOM 1570 O O . LYS A 1 204 ? 0.109 9.607 -17.119 1.00 98.12 204 LYS A O 1
ATOM 1575 N N . ARG A 1 205 ? 2.214 9.737 -17.973 1.00 97.94 205 ARG A N 1
ATOM 1576 C CA . ARG A 1 205 ? 2.920 9.824 -16.695 1.00 97.94 205 ARG A CA 1
ATOM 1577 C C . ARG A 1 205 ? 2.382 11.013 -15.899 1.00 97.94 205 ARG A C 1
ATOM 1579 O O . ARG A 1 205 ? 2.190 12.096 -16.460 1.00 97.94 205 ARG A O 1
ATOM 1586 N N . MET A 1 206 ? 2.154 10.831 -14.604 1.00 97.31 206 MET A N 1
ATOM 1587 C CA . MET A 1 206 ? 1.708 11.911 -13.733 1.00 97.31 206 MET A CA 1
ATOM 1588 C C . MET A 1 206 ? 2.786 12.996 -13.679 1.00 97.31 206 MET A C 1
ATOM 1590 O O . MET A 1 206 ? 3.938 12.719 -13.349 1.00 97.31 206 MET A O 1
ATOM 1594 N N . ALA A 1 207 ? 2.429 14.238 -13.996 1.00 94.94 207 ALA A N 1
ATOM 1595 C CA . ALA A 1 207 ? 3.358 15.353 -13.885 1.00 94.94 207 ALA A CA 1
ATOM 1596 C C . ALA A 1 207 ? 3.531 15.736 -12.409 1.00 94.94 207 ALA A C 1
ATOM 1598 O O . ALA A 1 207 ? 2.572 16.150 -11.760 1.00 94.94 207 ALA A O 1
ATOM 1599 N N . ILE A 1 208 ? 4.756 15.624 -11.889 1.00 95.44 208 ILE A N 1
ATOM 1600 C CA . ILE A 1 208 ? 5.102 16.066 -10.534 1.00 95.44 208 ILE A CA 1
ATOM 1601 C C . ILE A 1 208 ? 6.143 17.180 -10.652 1.00 95.44 208 ILE A C 1
ATOM 1603 O O . ILE A 1 208 ? 7.240 16.921 -11.151 1.00 95.44 208 ILE A O 1
ATOM 1607 N N . PRO A 1 209 ? 5.832 18.419 -10.228 1.00 95.25 209 PRO A N 1
ATOM 1608 C CA . PRO A 1 209 ? 6.791 19.513 -10.289 1.00 95.25 209 PRO A CA 1
ATOM 1609 C C . PRO A 1 209 ? 8.068 19.196 -9.487 1.00 95.25 209 PRO A C 1
ATOM 1611 O O . PRO A 1 209 ? 7.969 18.874 -8.304 1.00 95.25 209 PRO A O 1
ATOM 1614 N N . PRO A 1 210 ? 9.274 19.331 -10.069 1.00 93.06 210 PRO A N 1
ATOM 1615 C CA . PRO A 1 210 ? 10.537 19.077 -9.373 1.00 93.06 210 PRO A CA 1
ATOM 1616 C C . PRO A 1 210 ? 10.939 20.268 -8.485 1.00 93.06 210 PRO A C 1
ATOM 1618 O O . PRO A 1 210 ? 11.993 20.869 -8.667 1.00 93.06 210 PRO A O 1
ATOM 1621 N N . LYS A 1 211 ? 10.071 20.653 -7.543 1.00 94.62 211 LYS A N 1
ATOM 1622 C CA . LYS A 1 211 ? 10.255 21.806 -6.645 1.00 94.62 211 LYS A CA 1
ATOM 1623 C C . LYS A 1 211 ? 9.709 21.503 -5.235 1.00 94.62 211 LYS A C 1
ATOM 1625 O O . LYS A 1 211 ? 8.975 20.518 -5.083 1.00 94.62 211 LYS A O 1
ATOM 1630 N N . PRO A 1 212 ? 10.026 22.328 -4.215 1.00 95.12 212 PRO A N 1
ATOM 1631 C CA . PRO A 1 212 ? 9.523 22.133 -2.855 1.00 95.12 212 PRO A CA 1
ATOM 1632 C C . PRO A 1 212 ? 7.994 22.026 -2.805 1.00 95.12 212 PRO A C 1
ATOM 1634 O O . PRO A 1 212 ? 7.308 22.570 -3.671 1.00 95.12 212 PRO A O 1
ATOM 1637 N N . ALA A 1 213 ? 7.481 21.326 -1.789 1.00 92.56 213 ALA A N 1
ATOM 1638 C CA . ALA A 1 213 ? 6.074 20.930 -1.622 1.00 92.56 213 ALA A CA 1
ATOM 1639 C C . ALA A 1 213 ? 5.546 19.862 -2.604 1.00 92.56 213 ALA A C 1
ATOM 1641 O O . ALA A 1 213 ? 4.396 19.450 -2.482 1.00 92.56 213 ALA A O 1
ATOM 1642 N N . HIS A 1 214 ? 6.367 19.378 -3.543 1.00 93.88 214 HIS A N 1
ATOM 1643 C CA . HIS A 1 214 ? 5.981 18.307 -4.472 1.00 93.88 214 HIS A CA 1
ATOM 1644 C C . HIS A 1 214 ? 6.960 17.129 -4.463 1.00 93.88 214 HIS A C 1
ATOM 1646 O O . HIS A 1 214 ? 6.536 15.977 -4.437 1.00 93.88 214 HIS A O 1
ATOM 1652 N N . ILE A 1 215 ? 8.267 17.408 -4.492 1.00 94.50 215 ILE A N 1
ATOM 1653 C CA . ILE A 1 215 ? 9.335 16.405 -4.398 1.00 94.50 215 ILE A CA 1
ATOM 1654 C C . ILE A 1 215 ? 10.373 16.909 -3.397 1.00 94.50 215 ILE A C 1
ATOM 1656 O O . ILE A 1 215 ? 10.765 18.074 -3.436 1.00 94.50 215 ILE A O 1
ATOM 1660 N N . GLU A 1 216 ? 10.855 16.025 -2.526 1.00 93.75 216 GLU A N 1
ATOM 1661 C CA . GLU A 1 216 ? 11.995 16.314 -1.653 1.00 93.75 216 GLU A CA 1
ATOM 1662 C C . GLU A 1 216 ? 13.261 16.584 -2.472 1.00 93.75 216 GLU A C 1
ATOM 1664 O O . GLU A 1 216 ? 13.619 15.790 -3.339 1.00 93.75 216 GLU A O 1
ATOM 1669 N N . MET A 1 217 ? 13.981 17.675 -2.195 1.00 93.56 217 MET A N 1
ATOM 1670 C CA . MET A 1 217 ? 14.963 18.237 -3.145 1.00 93.56 217 MET A CA 1
ATOM 1671 C C . MET A 1 217 ? 16.215 17.399 -3.409 1.00 93.56 217 MET A C 1
ATOM 1673 O O . MET A 1 217 ? 16.970 17.692 -4.331 1.00 93.56 217 MET A O 1
ATOM 1677 N N . HIS A 1 218 ? 16.394 16.300 -2.683 1.00 92.56 218 HIS A N 1
ATOM 1678 C CA . HIS A 1 218 ? 17.421 15.302 -2.970 1.00 92.56 218 HIS A CA 1
ATOM 1679 C C . HIS A 1 218 ? 17.004 14.261 -4.032 1.00 92.56 218 HIS A C 1
ATOM 1681 O O . HIS A 1 218 ? 17.829 13.436 -4.420 1.00 92.56 218 HIS A O 1
ATOM 1687 N N . ASN A 1 219 ? 15.754 14.291 -4.507 1.00 94.75 219 ASN A N 1
ATOM 1688 C CA . ASN A 1 219 ? 15.147 13.291 -5.392 1.00 94.75 219 ASN A CA 1
ATOM 1689 C C . ASN A 1 219 ? 14.770 13.718 -6.830 1.00 94.75 219 ASN A C 1
ATOM 1691 O O . ASN A 1 219 ? 14.521 12.807 -7.620 1.00 94.75 219 ASN A O 1
ATOM 1695 N N . PRO A 1 220 ? 14.713 15.005 -7.249 1.00 93.81 220 PRO A N 1
ATOM 1696 C CA . PRO A 1 220 ? 14.230 15.354 -8.594 1.00 93.81 220 PRO A CA 1
ATOM 1697 C C . PRO A 1 220 ? 14.970 14.685 -9.753 1.00 93.81 220 PRO A C 1
ATOM 1699 O O . PRO A 1 220 ? 14.412 14.520 -10.830 1.00 93.81 220 PRO A O 1
ATOM 1702 N N . TRP A 1 221 ? 16.231 14.313 -9.540 1.00 93.56 221 TRP A N 1
ATOM 1703 C CA . TRP A 1 221 ? 17.069 13.667 -10.546 1.00 93.56 221 TRP A CA 1
ATOM 1704 C C . TRP A 1 221 ? 16.747 12.173 -10.747 1.00 93.56 221 TRP A C 1
ATOM 1706 O O . TRP A 1 221 ? 17.180 11.594 -11.741 1.00 93.56 221 TRP A O 1
ATOM 1716 N N . CYS A 1 222 ? 16.010 11.532 -9.828 1.00 94.19 222 CYS A N 1
ATOM 1717 C CA . CYS A 1 222 ? 15.755 10.084 -9.858 1.00 94.19 222 CYS A CA 1
ATOM 1718 C C . CYS A 1 222 ? 14.307 9.653 -9.576 1.00 94.19 222 CYS A C 1
ATOM 1720 O O . CYS A 1 222 ? 13.972 8.493 -9.814 1.00 94.19 222 CYS A O 1
ATOM 1722 N N . VAL A 1 223 ? 13.434 10.543 -9.098 1.00 94.31 223 VAL A N 1
ATOM 1723 C CA . VAL A 1 223 ? 12.016 10.238 -8.845 1.00 94.31 223 VAL A CA 1
ATOM 1724 C C . VAL A 1 223 ? 11.147 10.687 -10.014 1.00 94.31 223 VAL A C 1
ATOM 1726 O O . VAL A 1 223 ? 11.263 11.814 -10.482 1.00 94.31 223 VAL A O 1
ATOM 1729 N N . ASN A 1 224 ? 10.236 9.807 -10.444 1.00 95.62 224 ASN A N 1
ATOM 1730 C CA . ASN A 1 224 ? 9.273 10.053 -11.523 1.00 95.62 224 ASN A CA 1
ATOM 1731 C C . ASN A 1 224 ? 9.912 10.502 -12.855 1.00 95.62 224 ASN A C 1
ATOM 1733 O O . ASN A 1 224 ? 9.364 11.320 -13.593 1.00 95.62 224 ASN A O 1
ATOM 1737 N N . VAL A 1 225 ? 11.089 9.956 -13.150 1.00 94.88 225 VAL A N 1
ATOM 1738 C CA . VAL A 1 225 ? 11.837 10.157 -14.399 1.00 94.88 225 VAL A CA 1
ATOM 1739 C C . VAL A 1 225 ? 11.481 9.068 -15.426 1.00 94.88 225 VAL A C 1
ATOM 1741 O O . VAL A 1 225 ? 10.890 8.053 -15.038 1.00 94.88 225 VAL A O 1
ATOM 1744 N N . PRO A 1 226 ? 11.826 9.222 -16.720 1.00 96.25 226 PRO A N 1
ATOM 1745 C CA . PRO A 1 226 ? 11.634 8.162 -17.712 1.00 96.25 226 PRO A CA 1
ATOM 1746 C C . PRO A 1 226 ? 12.182 6.807 -17.239 1.00 96.25 226 PRO A C 1
ATOM 1748 O O . PRO A 1 226 ? 13.206 6.758 -16.558 1.00 96.25 226 PRO A O 1
ATOM 1751 N N . GLY A 1 227 ? 11.497 5.710 -17.558 1.00 96.44 227 GLY A N 1
ATOM 1752 C CA . GLY A 1 227 ? 11.843 4.356 -17.113 1.00 96.44 227 GLY A CA 1
ATOM 1753 C C . GLY A 1 227 ? 11.496 4.043 -15.650 1.00 96.44 227 GLY A C 1
ATOM 1754 O O . GLY A 1 227 ? 11.596 2.895 -15.232 1.00 96.44 227 GLY A O 1
ATOM 1755 N N . SER A 1 228 ? 11.063 5.011 -14.838 1.00 96.44 228 SER A N 1
ATOM 1756 C CA . SER A 1 228 ? 10.671 4.729 -13.448 1.00 96.44 228 SER A CA 1
ATOM 1757 C C . SER A 1 228 ? 9.205 4.299 -13.331 1.00 96.44 228 SER A C 1
ATOM 1759 O O . SER A 1 228 ? 8.337 4.840 -14.015 1.00 96.44 228 SER A O 1
ATOM 1761 N N . THR A 1 229 ? 8.906 3.378 -12.414 1.00 97.56 229 THR A N 1
ATOM 1762 C CA . THR A 1 229 ? 7.553 3.215 -11.854 1.00 97.56 229 THR A CA 1
ATOM 1763 C C . THR A 1 229 ? 7.533 3.895 -10.489 1.00 97.56 229 THR A C 1
ATOM 1765 O O . THR A 1 229 ? 8.321 3.534 -9.616 1.00 97.56 229 THR A O 1
ATOM 1768 N N . LEU A 1 230 ? 6.656 4.879 -10.300 1.00 97.31 230 LEU A N 1
ATOM 1769 C CA . LEU A 1 230 ? 6.442 5.534 -9.011 1.00 97.31 230 LEU A CA 1
ATOM 1770 C C . LEU A 1 230 ? 5.155 4.996 -8.384 1.00 97.31 230 LEU A C 1
ATOM 1772 O O . LEU A 1 230 ? 4.081 5.181 -8.950 1.00 97.31 230 LEU A O 1
ATOM 1776 N N . ILE A 1 231 ? 5.274 4.360 -7.219 1.00 98.00 231 ILE A N 1
ATOM 1777 C CA . ILE A 1 231 ? 4.150 3.863 -6.415 1.00 98.00 231 ILE A CA 1
ATOM 1778 C C . ILE A 1 231 ? 3.826 4.900 -5.341 1.00 98.00 231 ILE A C 1
ATOM 1780 O O . ILE A 1 231 ? 4.724 5.407 -4.670 1.00 98.00 231 ILE A O 1
ATOM 1784 N N . ILE A 1 232 ? 2.544 5.217 -5.198 1.00 97.44 232 ILE A N 1
ATOM 1785 C CA . ILE A 1 232 ? 2.013 6.280 -4.347 1.00 97.44 232 ILE A CA 1
ATOM 1786 C C . ILE A 1 232 ? 0.883 5.677 -3.508 1.00 97.44 232 ILE A C 1
ATOM 1788 O O . ILE A 1 232 ? -0.277 5.675 -3.932 1.00 97.44 232 ILE A O 1
ATOM 1792 N N . PRO A 1 233 ? 1.204 5.117 -2.333 1.00 97.38 233 PRO A N 1
ATOM 1793 C CA . PRO A 1 233 ? 0.189 4.736 -1.367 1.00 97.38 233 PRO A CA 1
ATOM 1794 C C . PRO A 1 233 ? -0.539 5.978 -0.850 1.00 97.38 233 PRO A C 1
ATOM 1796 O O . PRO A 1 233 ? 0.094 6.965 -0.475 1.00 97.38 233 PRO A O 1
ATOM 1799 N N . VAL A 1 234 ? -1.866 5.926 -0.827 1.00 97.38 234 VAL A N 1
A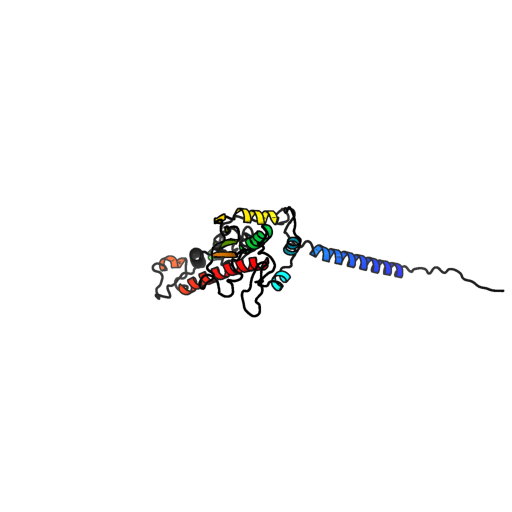TOM 1800 C CA . VAL A 1 234 ? -2.735 6.992 -0.324 1.00 97.38 234 VAL A CA 1
ATOM 1801 C C . VAL A 1 234 ? -3.706 6.367 0.656 1.00 97.38 234 VAL A C 1
ATOM 1803 O O . VAL A 1 234 ? -4.347 5.373 0.335 1.00 97.38 234 VAL A O 1
ATOM 1806 N N . ALA A 1 235 ? -3.837 6.948 1.839 1.00 95.62 235 ALA A N 1
ATOM 1807 C CA . ALA A 1 235 ? -4.830 6.520 2.810 1.00 95.62 235 ALA A CA 1
ATOM 1808 C C . ALA A 1 235 ? -5.891 7.586 3.014 1.00 95.62 235 ALA A C 1
ATOM 1810 O O . ALA A 1 235 ? -5.607 8.786 3.012 1.00 95.62 235 ALA A O 1
ATOM 1811 N N . ASP A 1 236 ? -7.111 7.115 3.236 1.00 95.94 236 ASP A N 1
ATOM 1812 C CA . ASP A 1 236 ? -8.216 7.953 3.665 1.00 95.94 236 ASP A CA 1
ATOM 1813 C C . ASP A 1 236 ? -8.147 8.138 5.188 1.00 95.94 236 ASP A C 1
ATOM 1815 O O . ASP A 1 236 ? -8.561 7.268 5.960 1.00 95.94 236 ASP A O 1
ATOM 1819 N N . LEU A 1 237 ? -7.574 9.268 5.619 1.00 97.25 237 LEU A N 1
ATOM 1820 C CA . LEU A 1 237 ? -7.459 9.620 7.036 1.00 97.25 237 LEU A CA 1
ATOM 1821 C C . LEU A 1 237 ? -8.828 9.870 7.676 1.00 97.25 237 LEU A C 1
ATOM 1823 O O . LEU A 1 237 ? -9.003 9.569 8.853 1.00 97.25 237 LEU A O 1
ATOM 1827 N N . ALA A 1 238 ? -9.805 10.383 6.924 1.00 97.06 238 ALA A N 1
ATOM 1828 C CA . ALA A 1 238 ? -11.141 10.624 7.458 1.00 97.06 238 ALA A CA 1
ATOM 1829 C C . ALA A 1 238 ? -11.841 9.294 7.760 1.00 97.06 238 ALA A C 1
ATOM 1831 O O . ALA A 1 238 ? -12.358 9.101 8.860 1.00 97.06 238 ALA A O 1
ATOM 1832 N N . GLN A 1 239 ? -11.788 8.343 6.824 1.00 95.88 239 GLN A N 1
ATOM 1833 C CA . GLN A 1 239 ? -12.299 6.992 7.045 1.00 95.88 239 GLN A CA 1
ATOM 1834 C C . GLN A 1 239 ? -11.549 6.283 8.179 1.00 95.88 239 GLN A C 1
ATOM 1836 O O . GLN A 1 239 ? -12.177 5.605 8.991 1.00 95.88 239 GLN A O 1
ATOM 1841 N N . HIS A 1 240 ? -10.228 6.461 8.266 1.00 97.31 240 HIS A N 1
ATOM 1842 C CA . HIS A 1 240 ? -9.435 5.878 9.347 1.00 97.31 240 HIS A CA 1
ATOM 1843 C C . HIS A 1 240 ? -9.837 6.449 10.705 1.00 97.31 240 HIS A C 1
ATOM 1845 O O . HIS A 1 240 ? -10.041 5.698 11.650 1.00 97.31 240 HIS A O 1
ATOM 1851 N N . HIS A 1 241 ? -10.032 7.765 10.791 1.00 97.88 241 HIS A N 1
ATOM 1852 C CA . HIS A 1 241 ? -10.473 8.409 12.019 1.00 97.88 241 HIS A CA 1
ATOM 1853 C C . HIS A 1 241 ? -11.864 7.920 12.435 1.00 97.88 241 HIS A C 1
ATOM 1855 O O . HIS A 1 241 ? -12.066 7.592 13.598 1.00 97.88 241 HIS A O 1
ATOM 1861 N N . ILE A 1 242 ? -12.805 7.761 11.495 1.00 96.81 242 ILE A N 1
ATOM 1862 C CA . ILE A 1 242 ? -14.109 7.140 11.783 1.00 96.81 242 ILE A CA 1
ATOM 1863 C C . ILE A 1 242 ? -13.927 5.721 12.344 1.00 96.81 242 ILE A C 1
ATOM 1865 O O . ILE A 1 242 ? -14.575 5.373 13.330 1.00 96.81 242 ILE A O 1
ATOM 1869 N N . ALA A 1 243 ? -13.029 4.918 11.765 1.00 96.44 243 ALA A N 1
ATOM 1870 C CA . ALA A 1 243 ? -12.739 3.573 12.259 1.00 96.44 243 ALA A CA 1
ATOM 1871 C C . ALA A 1 243 ? -12.144 3.591 13.679 1.00 96.44 243 ALA A C 1
ATOM 1873 O O . ALA A 1 243 ? -12.567 2.803 14.523 1.00 96.44 243 ALA A O 1
ATOM 1874 N N . VAL A 1 244 ? -11.255 4.543 13.984 1.00 97.69 244 VAL A N 1
ATOM 1875 C CA . VAL A 1 244 ? -10.726 4.775 15.338 1.00 97.69 244 VAL A CA 1
ATOM 1876 C C . VAL A 1 244 ? -11.845 5.158 16.311 1.00 97.69 244 VAL A C 1
ATOM 1878 O O . VAL A 1 244 ? -11.912 4.605 17.407 1.00 97.69 244 VAL A O 1
ATOM 1881 N N . LEU A 1 245 ? -12.766 6.047 15.926 1.00 95.88 245 LEU A N 1
ATOM 1882 C CA . LEU A 1 245 ? -13.915 6.411 16.765 1.00 95.88 245 LEU A CA 1
ATOM 1883 C C . LEU A 1 245 ? -14.804 5.199 17.062 1.00 95.88 245 LEU A C 1
ATOM 1885 O O . LEU A 1 245 ? -15.180 4.981 18.215 1.00 95.88 245 LEU A O 1
ATOM 1889 N N . CYS A 1 246 ? -15.112 4.390 16.044 1.00 95.12 246 CYS A N 1
ATOM 1890 C CA . CYS A 1 246 ? -15.836 3.135 16.227 1.00 95.12 246 CYS A CA 1
ATOM 1891 C C . CYS A 1 246 ? -15.079 2.209 17.182 1.00 95.12 246 CYS A C 1
ATOM 1893 O O . CYS A 1 246 ? -15.667 1.738 18.153 1.00 95.12 246 CYS A O 1
ATOM 1895 N N . TYR A 1 247 ? -13.776 2.028 16.965 1.00 95.50 247 TYR A N 1
ATOM 1896 C CA . TYR A 1 247 ? -12.919 1.199 17.804 1.00 95.50 247 TYR A CA 1
ATOM 1897 C C . TYR A 1 247 ? -12.919 1.647 19.267 1.00 95.50 247 TYR A C 1
ATOM 1899 O O . TYR A 1 247 ? -13.028 0.804 20.157 1.00 95.50 247 TYR A O 1
ATOM 1907 N N . LEU A 1 248 ? -12.859 2.953 19.540 1.00 95.56 248 LEU A N 1
ATOM 1908 C CA . LEU A 1 248 ? -12.949 3.478 20.903 1.00 95.56 248 LEU A CA 1
ATOM 1909 C C . LEU A 1 248 ? -14.284 3.107 21.549 1.00 95.56 248 LEU A C 1
ATOM 1911 O O . LEU A 1 248 ? -14.279 2.497 22.617 1.00 95.56 248 LEU A O 1
ATOM 1915 N N . VAL A 1 249 ? -15.410 3.382 20.884 1.00 93.62 249 VAL A N 1
ATOM 1916 C CA . VAL A 1 249 ? -16.747 3.064 21.420 1.00 93.62 249 VAL A CA 1
ATOM 1917 C C . VAL A 1 249 ? -16.892 1.566 21.682 1.00 93.62 249 VAL A C 1
ATOM 1919 O O . VAL A 1 249 ? -17.371 1.159 22.736 1.00 93.62 249 VAL A O 1
ATOM 1922 N N . GLN A 1 250 ? -16.425 0.735 20.755 1.00 92.69 250 GLN A N 1
ATOM 1923 C CA . GLN A 1 250 ? -16.471 -0.721 20.869 1.00 92.69 250 GLN A CA 1
ATOM 1924 C C . GLN A 1 250 ? -15.598 -1.263 22.021 1.00 92.69 250 GLN A C 1
ATOM 1926 O O . GLN A 1 250 ? -15.872 -2.331 22.574 1.00 92.69 250 GLN A O 1
ATOM 1931 N N . ASN A 1 251 ? -14.572 -0.511 22.424 1.00 93.50 251 ASN A N 1
ATOM 1932 C CA . ASN A 1 251 ? -13.731 -0.805 23.585 1.00 93.50 251 ASN A CA 1
ATOM 1933 C C . ASN A 1 251 ? -14.138 -0.014 24.841 1.00 93.50 251 ASN A C 1
ATOM 1935 O O . ASN A 1 251 ? -13.402 -0.006 25.826 1.00 93.50 251 ASN A O 1
ATOM 1939 N N . GLY A 1 252 ? -15.321 0.605 24.836 1.00 94.44 252 GLY A N 1
ATOM 1940 C CA . GLY A 1 252 ? -15.879 1.297 25.993 1.00 94.44 252 GLY A CA 1
ATOM 1941 C C . GLY A 1 252 ? -15.233 2.647 26.290 1.00 94.44 252 GLY A C 1
ATOM 1942 O O . GLY A 1 252 ? -15.319 3.127 27.414 1.00 94.44 252 GLY A O 1
ATOM 1943 N N . ALA A 1 253 ? -14.591 3.272 25.309 1.00 95.75 253 ALA A N 1
ATOM 1944 C CA . ALA A 1 253 ? -13.971 4.583 25.426 1.00 95.75 253 ALA A CA 1
ATOM 1945 C C . ALA A 1 253 ? -14.742 5.640 24.625 1.00 95.75 253 ALA A C 1
ATOM 1947 O O . ALA A 1 253 ? -15.376 5.353 23.610 1.00 95.75 253 ALA A O 1
ATOM 1948 N N . CYS A 1 254 ? -14.654 6.892 25.064 1.00 96.38 254 CYS A N 1
ATOM 1949 C CA . CYS A 1 254 ? -15.156 8.044 24.323 1.00 96.38 254 CYS A CA 1
ATOM 1950 C C . CYS A 1 254 ? -14.132 9.178 24.305 1.00 96.38 254 CYS A C 1
ATOM 1952 O O . CYS A 1 254 ? -13.033 9.051 24.846 1.00 96.38 254 CYS A O 1
ATOM 1954 N N . LEU A 1 255 ? -14.505 10.285 23.668 1.00 96.62 255 LEU A N 1
ATOM 1955 C CA . LEU A 1 255 ? -13.656 11.456 23.503 1.00 96.62 255 LEU A CA 1
ATOM 1956 C C . LEU A 1 255 ? -14.025 12.598 24.449 1.00 96.62 255 LEU A C 1
ATOM 1958 O O . LEU A 1 255 ? -15.167 12.730 24.894 1.00 96.62 255 LEU A O 1
ATOM 1962 N N . PHE A 1 256 ? -13.045 13.461 24.678 1.00 96.75 256 PHE A N 1
ATOM 1963 C CA . PHE A 1 256 ? -13.167 14.759 25.318 1.00 96.75 256 PHE A CA 1
ATOM 1964 C C . PHE A 1 256 ? -12.478 15.811 24.454 1.00 96.75 256 PHE A C 1
ATOM 1966 O O . PHE A 1 256 ? -11.355 15.597 24.002 1.00 96.75 256 PHE A O 1
ATOM 1973 N N . ASP A 1 257 ? -13.141 16.945 24.235 1.00 96.06 257 ASP A N 1
ATOM 1974 C CA . ASP A 1 257 ? -12.543 18.072 23.525 1.00 96.06 257 ASP A CA 1
ATOM 1975 C C . ASP A 1 257 ? -11.595 18.808 24.478 1.00 96.06 257 ASP A C 1
ATOM 1977 O O . ASP A 1 257 ? -11.989 19.685 25.252 1.00 96.06 257 ASP A O 1
ATOM 1981 N N . ASP A 1 258 ? -10.325 18.415 24.439 1.00 96.69 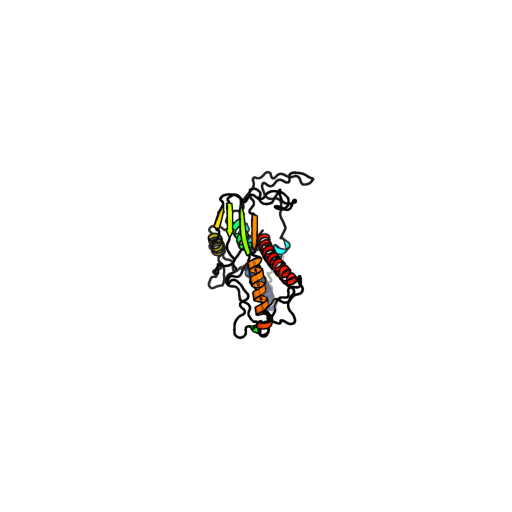258 ASP A N 1
ATOM 1982 C CA . ASP A 1 258 ? -9.260 18.986 25.253 1.00 96.69 258 ASP A CA 1
ATOM 1983 C C . ASP A 1 258 ? -8.792 20.366 24.766 1.00 96.69 258 ASP A C 1
ATOM 1985 O O . ASP A 1 258 ? -8.188 21.106 25.547 1.00 96.69 258 ASP A O 1
ATOM 1989 N N . ILE A 1 259 ? -9.138 20.762 23.535 1.00 96.06 259 ILE A N 1
ATOM 1990 C CA . ILE A 1 259 ? -8.857 22.098 22.991 1.00 96.06 259 ILE A CA 1
ATOM 1991 C C . ILE A 1 259 ? -9.764 23.123 23.672 1.00 96.06 259 ILE A C 1
ATOM 1993 O O . ILE A 1 259 ? -9.287 24.117 24.225 1.00 96.06 259 ILE A O 1
ATOM 1997 N N . ASN A 1 260 ? -11.074 22.863 23.668 1.00 96.19 260 ASN A N 1
ATOM 1998 C CA . ASN A 1 260 ? -12.071 23.752 24.270 1.00 96.19 260 ASN A CA 1
ATOM 1999 C C . ASN A 1 260 ? -12.385 23.406 25.732 1.00 96.19 260 ASN A C 1
ATOM 2001 O O . ASN A 1 260 ? -13.159 24.115 26.375 1.00 96.19 260 ASN A O 1
ATOM 2005 N N . LYS A 1 261 ? -11.768 22.344 26.264 1.00 95.06 261 LYS A N 1
ATOM 2006 C CA . LYS A 1 261 ? -11.929 21.838 27.636 1.00 95.06 261 LYS A CA 1
ATOM 2007 C C . LYS A 1 261 ? -13.375 21.499 27.997 1.00 95.06 261 LYS A C 1
ATOM 2009 O O . LYS A 1 261 ? -13.775 21.673 29.148 1.00 95.06 261 LYS A O 1
ATOM 2014 N N . ASN A 1 262 ? -14.142 21.000 27.033 1.00 93.62 262 ASN A N 1
ATOM 2015 C CA . ASN A 1 262 ? -15.555 20.699 27.217 1.00 93.62 262 ASN A CA 1
ATOM 2016 C C . ASN A 1 262 ? -15.871 19.239 26.857 1.00 93.62 262 ASN A C 1
ATOM 2018 O O . ASN A 1 262 ? -15.307 18.688 25.911 1.00 93.62 262 ASN A O 1
ATOM 2022 N N . PRO A 1 263 ? -16.792 18.590 27.591 1.00 90.50 263 PRO A N 1
ATOM 2023 C CA . PRO A 1 263 ? -17.288 17.280 27.198 1.00 90.50 263 PRO A CA 1
ATOM 2024 C C . PRO A 1 263 ? -18.103 17.380 25.904 1.00 90.50 263 PRO A C 1
ATOM 2026 O O . PRO A 1 263 ? -18.694 18.420 25.605 1.00 90.50 263 PRO A O 1
ATOM 2029 N N . ILE A 1 264 ? -18.189 16.273 25.167 1.00 90.69 264 ILE A N 1
ATOM 2030 C CA . ILE A 1 264 ? -19.077 16.172 24.005 1.00 90.69 264 ILE A CA 1
ATOM 2031 C C . ILE A 1 264 ? -20.533 16.230 24.498 1.00 90.69 264 ILE A C 1
ATOM 2033 O O . ILE A 1 264 ? -20.933 15.367 25.285 1.00 90.69 264 ILE A O 1
ATOM 2037 N N . PRO A 1 265 ? -21.351 17.206 24.061 1.00 92.94 265 PRO A N 1
ATOM 2038 C CA . PRO A 1 265 ? -22.727 17.325 24.534 1.00 92.94 265 PRO A CA 1
ATOM 2039 C C . PRO A 1 265 ? -23.551 16.062 24.254 1.00 92.94 265 PRO A C 1
ATOM 2041 O O . PRO A 1 265 ? -23.606 15.590 23.119 1.00 92.94 265 PRO A O 1
ATOM 2044 N N . GLY A 1 266 ? -24.231 15.527 25.272 1.00 93.88 266 GLY A N 1
ATOM 2045 C CA . GLY A 1 266 ? -25.078 14.342 25.137 1.00 93.88 266 GLY A CA 1
ATOM 2046 C C . GLY A 1 266 ? -24.355 13.010 25.339 1.00 93.88 266 GLY A C 1
ATOM 2047 O O . GLY A 1 266 ? -25.024 11.972 25.335 1.00 93.88 266 GLY A O 1
ATOM 2048 N N . ILE A 1 267 ? -23.027 13.009 25.524 1.00 94.31 267 ILE A N 1
ATOM 2049 C CA . ILE A 1 267 ? -22.240 11.781 25.704 1.00 94.31 267 ILE A CA 1
ATOM 2050 C C . ILE A 1 267 ? -22.655 11.002 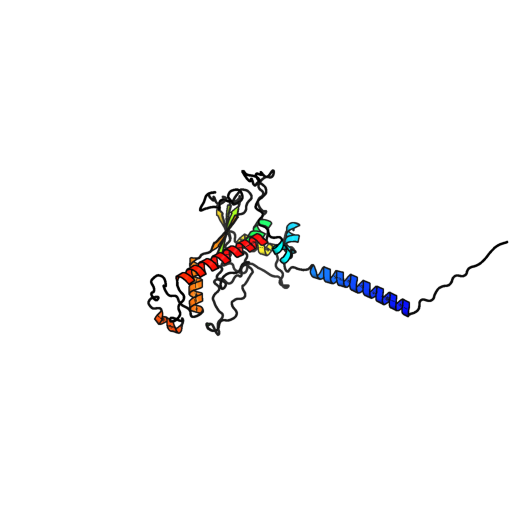26.959 1.00 94.31 267 ILE A C 1
ATOM 2052 O O . ILE A 1 267 ? -22.603 9.774 26.976 1.00 94.31 267 ILE A O 1
ATOM 2056 N N . GLU A 1 268 ? -23.158 11.694 27.985 1.00 94.69 268 GLU A N 1
ATOM 2057 C CA . GLU A 1 268 ? -23.627 11.112 29.243 1.00 94.69 268 GLU A CA 1
ATOM 2058 C C . GLU A 1 268 ? -24.762 10.095 29.056 1.00 94.69 268 GLU A C 1
ATOM 2060 O O . GLU A 1 268 ? -24.880 9.145 29.830 1.00 94.69 268 GLU A O 1
ATOM 2065 N N . LYS A 1 269 ? -25.556 10.237 27.985 1.00 97.06 269 LYS A N 1
ATOM 2066 C CA . LYS A 1 269 ? -26.634 9.297 27.631 1.00 97.06 269 LYS A CA 1
ATOM 2067 C C . LYS A 1 269 ? -26.104 7.919 27.232 1.00 97.06 269 LYS A C 1
ATOM 2069 O O . LYS A 1 269 ? -26.853 6.948 27.269 1.00 97.06 269 LYS A O 1
ATOM 2074 N N . PHE A 1 270 ? -24.826 7.839 26.869 1.00 95.81 270 PHE A N 1
ATOM 2075 C CA . PHE A 1 270 ? -24.144 6.621 26.445 1.00 95.81 270 PHE A CA 1
ATOM 2076 C C . PHE A 1 270 ? -23.221 6.055 27.531 1.00 95.81 270 PHE A C 1
ATOM 2078 O O . PHE A 1 270 ? -22.418 5.176 27.239 1.00 95.81 270 PHE A O 1
ATOM 2085 N N . GLY A 1 271 ? -23.348 6.490 28.791 1.00 95.50 271 GLY A N 1
ATOM 2086 C CA . GLY A 1 271 ? -22.521 5.997 29.903 1.00 95.50 271 GLY A CA 1
ATOM 2087 C C . GLY A 1 271 ? -22.652 4.495 30.207 1.00 95.50 271 GLY A C 1
ATOM 2088 O O . GLY A 1 271 ? -21.854 3.955 30.965 1.00 95.50 271 GLY A O 1
ATOM 2089 N N . SER A 1 272 ? -23.644 3.806 29.630 1.00 94.56 272 SER A N 1
ATOM 2090 C CA . SER A 1 272 ? -23.744 2.339 29.650 1.00 94.56 272 SER A CA 1
ATOM 2091 C C . SER A 1 272 ? -22.878 1.646 28.592 1.00 94.56 272 SER A C 1
ATOM 2093 O O . SER A 1 272 ? -22.651 0.444 28.699 1.00 94.56 272 SER A O 1
ATOM 2095 N N . LEU A 1 273 ? -22.424 2.381 27.573 1.00 92.50 273 LEU A N 1
ATOM 2096 C CA . LEU A 1 273 ? -21.583 1.888 26.482 1.00 92.50 273 LEU A CA 1
ATOM 2097 C C . LEU A 1 273 ? -20.124 2.316 26.645 1.00 92.50 273 LEU A C 1
ATOM 2099 O O . LEU A 1 273 ? -19.237 1.544 26.303 1.00 92.50 273 LEU A O 1
ATOM 2103 N N . VAL A 1 274 ? -19.877 3.533 27.138 1.00 95.06 274 VAL A N 1
ATOM 2104 C CA . VAL A 1 274 ? -18.539 4.141 27.190 1.00 95.06 274 VAL A CA 1
ATOM 2105 C C . VAL A 1 274 ? -18.234 4.766 28.552 1.00 95.06 274 VAL A C 1
ATOM 2107 O O . VAL A 1 274 ? -19.127 5.271 29.236 1.00 95.06 274 VAL A O 1
ATOM 2110 N N . ASP A 1 275 ? -16.958 4.772 28.938 1.00 95.75 275 ASP A N 1
ATOM 2111 C CA . ASP A 1 275 ? -16.465 5.429 30.145 1.00 95.75 275 ASP A CA 1
ATOM 2112 C C . ASP A 1 275 ? -16.386 6.948 29.951 1.00 95.75 275 ASP A C 1
ATOM 2114 O O . ASP A 1 275 ? -15.377 7.515 29.534 1.00 95.75 275 ASP A O 1
ATOM 2118 N N . VAL A 1 276 ? -17.476 7.620 30.314 1.00 96.06 276 VAL A N 1
ATOM 2119 C CA . VAL A 1 276 ? -17.578 9.085 30.294 1.00 96.06 276 VAL A CA 1
ATOM 2120 C C . VAL A 1 276 ? -16.764 9.777 31.394 1.00 96.06 276 VAL A C 1
ATOM 2122 O O . VAL A 1 276 ? -16.657 11.002 31.383 1.00 96.06 276 VAL A O 1
ATOM 2125 N N . LYS A 1 277 ? -16.214 9.034 32.367 1.00 95.38 277 LYS A N 1
ATOM 2126 C CA . LYS A 1 277 ? -15.408 9.598 33.464 1.00 95.38 277 LYS A CA 1
ATOM 2127 C C . LYS A 1 277 ? -13.933 9.704 33.094 1.00 95.38 277 LYS A C 1
ATOM 2129 O O . LYS A 1 277 ? -13.269 10.611 33.588 1.00 95.38 277 LYS A O 1
ATOM 2134 N N . ASN A 1 278 ? -13.443 8.812 32.231 1.00 95.88 278 ASN A N 1
ATOM 2135 C CA . ASN A 1 278 ? -12.054 8.788 31.764 1.00 95.88 278 ASN A CA 1
ATOM 2136 C C . ASN A 1 278 ? -11.963 8.849 30.222 1.00 95.88 278 ASN A C 1
ATOM 2138 O O . ASN A 1 278 ? -11.448 7.917 29.600 1.00 95.88 278 ASN A O 1
ATOM 2142 N N . PRO A 1 279 ? -12.469 9.921 29.581 1.00 96.56 279 PRO A N 1
ATOM 2143 C CA . PRO A 1 279 ? -12.439 10.052 28.127 1.00 96.56 279 PRO A CA 1
ATOM 2144 C C . PRO A 1 279 ? -11.024 10.316 27.585 1.00 96.56 279 PRO A C 1
ATOM 2146 O O . PRO A 1 279 ? -10.185 10.930 28.248 1.00 96.56 279 PRO A O 1
ATOM 2149 N N . TYR A 1 280 ? -10.781 9.912 26.338 1.00 97.81 280 TYR A N 1
ATOM 2150 C CA . TYR A 1 280 ? -9.546 10.219 25.616 1.00 97.81 280 TYR A CA 1
ATOM 2151 C C . TYR A 1 280 ? -9.555 11.663 25.088 1.00 97.81 280 TYR A C 1
ATOM 2153 O O . TYR A 1 280 ? -10.584 12.109 24.576 1.00 97.81 280 TYR A O 1
ATOM 2161 N N . PRO A 1 281 ? -8.424 12.389 25.135 1.00 97.50 281 PRO A N 1
ATOM 2162 C CA . PRO A 1 281 ? -8.307 13.698 24.493 1.00 97.50 281 PRO A CA 1
ATOM 2163 C C . PRO A 1 281 ? -8.496 13.597 22.973 1.00 97.50 281 PRO A C 1
ATOM 2165 O O . PRO A 1 281 ? -7.891 12.733 22.332 1.00 97.50 281 PRO A O 1
ATOM 2168 N N . LEU A 1 282 ? -9.293 14.490 22.386 1.00 96.19 282 LEU A N 1
ATOM 2169 C CA . LEU A 1 282 ? -9.512 14.575 20.940 1.00 96.19 282 LEU A CA 1
ATOM 2170 C C . LEU A 1 282 ? -8.185 14.730 20.190 1.00 96.19 282 LEU A C 1
ATOM 2172 O O . LEU A 1 282 ? -7.923 13.972 19.257 1.00 96.19 282 LEU A O 1
ATOM 2176 N N . THR A 1 283 ? -7.318 15.640 20.642 1.00 97.19 283 THR A N 1
ATOM 2177 C CA . THR A 1 283 ? -6.027 15.895 19.977 1.00 97.19 283 THR A CA 1
ATOM 2178 C C . THR A 1 283 ? -5.134 14.656 19.941 1.00 97.19 283 THR A C 1
ATOM 2180 O O . THR A 1 283 ? -4.446 14.406 18.949 1.00 97.19 283 THR A O 1
ATOM 2183 N N . TYR A 1 284 ? -5.165 13.840 20.999 1.00 97.75 284 TYR A N 1
ATOM 2184 C CA . TYR A 1 284 ? -4.431 12.579 21.059 1.00 97.75 284 TYR A CA 1
ATOM 2185 C C . TYR A 1 284 ? -4.957 11.585 20.023 1.00 97.75 284 TYR A C 1
ATOM 2187 O O . TYR A 1 284 ? -4.172 10.961 19.312 1.00 97.75 284 TYR A O 1
ATOM 2195 N N . VAL A 1 285 ? -6.279 11.453 19.906 1.00 97.88 285 VAL A N 1
ATOM 2196 C CA . VAL A 1 285 ? -6.902 10.498 18.980 1.00 97.88 285 VAL A CA 1
ATOM 2197 C C . VAL A 1 285 ? -6.713 10.916 17.519 1.00 97.88 285 VAL A C 1
ATOM 2199 O O . VAL A 1 285 ? -6.487 10.059 16.661 1.00 97.88 285 VAL A O 1
ATOM 2202 N N . GLU A 1 286 ? -6.718 12.216 17.220 1.00 97.25 286 GLU A N 1
ATOM 2203 C CA . GLU A 1 286 ? -6.359 12.733 15.893 1.00 97.25 286 GLU A CA 1
ATOM 2204 C C . GLU A 1 286 ? -4.902 12.410 15.529 1.00 97.25 286 GLU A C 1
ATOM 2206 O O . GLU A 1 286 ? -4.627 11.910 14.433 1.00 97.25 286 GLU A O 1
ATOM 2211 N N . GLN A 1 287 ? -3.963 12.623 16.458 1.00 97.94 287 GLN A N 1
ATOM 2212 C CA . GLN A 1 287 ? -2.554 12.271 16.253 1.00 97.94 287 GLN A CA 1
ATOM 2213 C C . GLN A 1 287 ? -2.351 10.763 16.095 1.00 97.94 287 GLN A C 1
ATOM 2215 O O . GLN A 1 287 ? -1.576 10.343 15.235 1.00 97.94 287 GLN A O 1
ATOM 2220 N N . LEU A 1 288 ? -3.058 9.956 16.890 1.00 97.62 288 LEU A N 1
ATOM 2221 C CA . LEU A 1 288 ? -3.037 8.501 16.784 1.00 97.62 288 LEU A CA 1
ATOM 2222 C C . LEU A 1 288 ? -3.492 8.058 15.390 1.00 97.62 288 LEU A C 1
ATOM 2224 O O . LEU A 1 288 ? -2.768 7.321 14.729 1.00 97.62 288 LEU A O 1
ATOM 2228 N N . SER A 1 289 ? 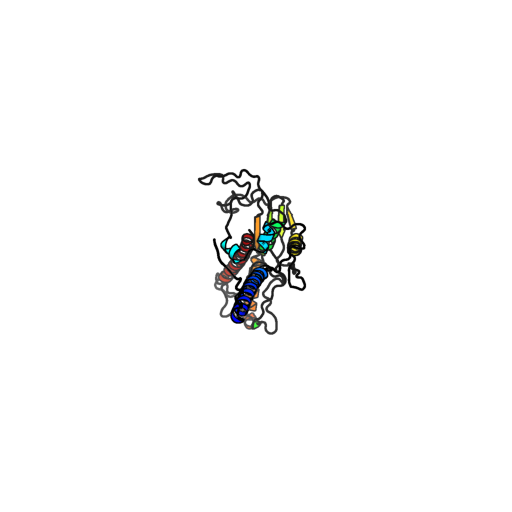-4.617 8.592 14.908 1.00 98.00 289 SER A N 1
ATOM 2229 C CA . SER A 1 289 ? -5.163 8.261 13.583 1.00 98.00 289 SER A CA 1
ATOM 2230 C C . SER A 1 289 ? -4.156 8.567 12.468 1.00 98.00 289 SER A C 1
ATOM 2232 O O . SER A 1 289 ? -3.931 7.755 11.571 1.00 98.00 289 SER A O 1
ATOM 2234 N N . LEU A 1 290 ? -3.498 9.732 12.535 1.00 98.00 290 LEU A N 1
ATOM 2235 C CA . LEU A 1 290 ? -2.462 10.102 11.571 1.00 98.00 290 LEU A CA 1
ATOM 2236 C C . LEU A 1 290 ? -1.239 9.176 11.656 1.00 98.00 290 LEU A C 1
ATOM 2238 O O . LEU A 1 290 ? -0.684 8.791 10.623 1.00 98.00 290 LEU A O 1
ATOM 2242 N N . ALA A 1 291 ? -0.807 8.820 12.867 1.00 98.06 291 ALA A N 1
ATOM 2243 C CA . ALA A 1 291 ? 0.336 7.940 13.086 1.00 98.06 291 ALA A CA 1
ATOM 2244 C C . ALA A 1 291 ? 0.075 6.514 12.572 1.00 98.06 291 ALA A C 1
ATOM 2246 O O . ALA A 1 291 ? 0.935 5.943 11.899 1.00 98.06 291 ALA A O 1
ATOM 2247 N N . GLU A 1 292 ? -1.112 5.965 12.833 1.00 97.81 292 GLU A N 1
ATOM 2248 C CA . GLU A 1 292 ? -1.540 4.640 12.374 1.00 97.81 292 GLU A CA 1
ATOM 2249 C C . GLU A 1 292 ? -1.552 4.557 10.846 1.00 97.81 292 GLU A C 1
ATOM 2251 O O . GLU A 1 292 ? -0.904 3.684 10.262 1.00 97.81 292 GLU A O 1
ATOM 2256 N N . VAL A 1 293 ? -2.186 5.531 10.188 1.00 96.56 293 VAL A N 1
ATOM 2257 C CA . VAL A 1 293 ? -2.190 5.637 8.725 1.00 96.56 293 VAL A CA 1
ATOM 2258 C C . VAL A 1 293 ? -0.777 5.791 8.163 1.00 96.56 293 VAL A C 1
ATOM 2260 O O . VAL A 1 293 ? -0.420 5.160 7.167 1.00 96.56 293 VAL A O 1
ATOM 2263 N N . THR A 1 294 ? 0.063 6.608 8.796 1.00 97.50 294 THR A N 1
ATOM 2264 C CA . THR A 1 294 ? 1.450 6.802 8.351 1.00 97.50 294 THR A CA 1
ATOM 2265 C C . THR A 1 294 ? 2.243 5.495 8.424 1.00 97.50 294 THR A C 1
ATOM 2267 O O . THR A 1 294 ? 3.011 5.185 7.507 1.00 97.50 294 THR A O 1
ATOM 2270 N N . ALA A 1 295 ? 2.048 4.702 9.482 1.00 97.50 295 ALA A N 1
ATOM 2271 C CA . ALA A 1 295 ? 2.671 3.391 9.632 1.00 97.50 295 ALA A CA 1
ATOM 2272 C C . ALA A 1 295 ? 2.165 2.392 8.577 1.00 97.50 295 ALA A C 1
ATOM 2274 O O . ALA A 1 295 ? 2.968 1.671 7.978 1.00 97.50 295 ALA A O 1
ATOM 2275 N N . GLU A 1 296 ? 0.863 2.392 8.290 1.00 96.69 296 GLU A N 1
ATOM 2276 C CA . GLU A 1 296 ? 0.255 1.583 7.230 1.00 96.69 296 GLU A CA 1
ATOM 2277 C C . GLU A 1 296 ? 0.896 1.881 5.860 1.00 96.69 296 GLU A C 1
ATOM 2279 O O . GLU A 1 296 ? 1.453 0.985 5.222 1.00 96.69 296 GLU A O 1
ATOM 2284 N N . LEU A 1 297 ? 0.940 3.151 5.440 1.00 97.75 297 LEU A N 1
ATOM 2285 C CA . LEU A 1 297 ? 1.540 3.537 4.154 1.00 97.75 297 LEU A CA 1
ATOM 2286 C C . LEU A 1 297 ? 3.048 3.243 4.095 1.00 97.75 297 LEU A C 1
ATOM 2288 O O . LEU A 1 297 ? 3.572 2.800 3.069 1.00 97.75 297 LEU A O 1
ATOM 2292 N N . SER A 1 298 ? 3.761 3.458 5.203 1.00 97.44 298 SER A N 1
ATOM 2293 C CA . SER A 1 298 ? 5.204 3.203 5.281 1.00 97.44 298 SER A CA 1
ATOM 2294 C C . SER A 1 298 ? 5.531 1.715 5.159 1.00 97.44 298 SER A C 1
ATOM 2296 O O . SER A 1 298 ? 6.507 1.345 4.503 1.00 97.44 298 SER A O 1
ATOM 2298 N N . THR A 1 299 ? 4.717 0.848 5.765 1.00 97.19 299 THR A N 1
ATOM 2299 C CA . THR A 1 299 ? 4.908 -0.606 5.690 1.00 97.19 299 THR A CA 1
ATOM 2300 C C . THR A 1 299 ? 4.517 -1.172 4.325 1.00 97.19 299 THR A C 1
ATOM 2302 O O . THR A 1 299 ? 5.218 -2.058 3.835 1.00 97.19 299 THR A O 1
ATOM 2305 N N . ALA A 1 300 ? 3.511 -0.603 3.652 1.00 97.56 300 ALA A N 1
ATOM 2306 C CA . ALA A 1 300 ? 3.216 -0.892 2.246 1.00 97.56 300 ALA A CA 1
ATOM 2307 C C . ALA A 1 300 ? 4.421 -0.579 1.334 1.00 97.56 300 ALA A C 1
ATOM 2309 O O . ALA A 1 300 ? 4.888 -1.437 0.578 1.00 97.56 300 ALA A O 1
ATOM 2310 N N . CYS A 1 301 ? 5.002 0.620 1.466 1.00 96.88 301 CYS A N 1
ATOM 2311 C CA . CYS A 1 301 ? 6.238 0.997 0.770 1.00 96.88 301 CYS A CA 1
ATOM 2312 C C . CYS A 1 301 ? 7.405 0.056 1.099 1.00 96.88 301 CYS A C 1
ATOM 2314 O O . CYS A 1 301 ? 8.178 -0.311 0.213 1.00 96.88 301 CYS A O 1
ATOM 2316 N N . TYR A 1 302 ? 7.545 -0.340 2.367 1.00 96.81 302 TYR A N 1
ATOM 2317 C CA . TYR A 1 302 ? 8.599 -1.253 2.800 1.00 96.81 302 TYR A CA 1
ATOM 2318 C C . TYR A 1 302 ? 8.462 -2.640 2.163 1.00 96.81 302 TYR A C 1
ATOM 2320 O O . TYR A 1 302 ? 9.464 -3.187 1.705 1.00 96.81 302 TYR A O 1
ATOM 2328 N N . ALA A 1 303 ? 7.244 -3.181 2.071 1.00 96.75 303 ALA A N 1
ATOM 2329 C CA . ALA A 1 303 ? 6.981 -4.449 1.394 1.00 96.75 303 ALA A CA 1
ATOM 2330 C C . ALA A 1 303 ? 7.363 -4.384 -0.094 1.00 96.75 303 ALA A C 1
ATOM 2332 O O . ALA A 1 303 ? 8.065 -5.266 -0.588 1.00 96.75 303 ALA A O 1
ATOM 2333 N N . GLY A 1 304 ? 7.000 -3.296 -0.785 1.00 95.88 304 GLY A N 1
ATOM 2334 C CA . GLY A 1 304 ? 7.444 -3.041 -2.160 1.00 95.88 304 GLY A CA 1
ATOM 2335 C C . GLY A 1 304 ? 8.969 -2.947 -2.288 1.00 95.88 304 GLY A C 1
ATOM 2336 O O . GLY A 1 304 ? 9.555 -3.552 -3.180 1.00 95.88 304 GLY A O 1
ATOM 2337 N N . ALA A 1 305 ? 9.634 -2.247 -1.367 1.00 94.50 305 ALA A N 1
ATOM 2338 C CA . ALA A 1 305 ? 11.090 -2.108 -1.364 1.00 94.50 305 ALA A CA 1
ATOM 2339 C C . ALA A 1 305 ? 11.837 -3.407 -1.019 1.00 94.50 305 ALA A C 1
ATOM 2341 O O . ALA A 1 305 ? 12.998 -3.542 -1.389 1.00 94.50 305 ALA A O 1
ATOM 2342 N N . LEU A 1 306 ? 11.209 -4.337 -0.293 1.00 94.94 306 LEU A N 1
ATOM 2343 C CA . LEU A 1 306 ? 11.777 -5.652 0.015 1.00 94.94 306 LEU A CA 1
ATOM 2344 C C . LEU A 1 306 ? 11.721 -6.606 -1.191 1.00 94.94 306 LEU A C 1
ATOM 2346 O O . LEU A 1 306 ? 12.488 -7.562 -1.238 1.00 94.94 306 LEU A O 1
ATOM 2350 N N . MET A 1 307 ? 10.841 -6.336 -2.161 1.00 94.62 307 MET A N 1
ATOM 2351 C CA . MET A 1 307 ? 10.742 -7.082 -3.420 1.00 94.62 307 MET A CA 1
ATOM 2352 C C . MET A 1 307 ? 11.855 -6.725 -4.433 1.00 94.62 307 MET A C 1
ATOM 2354 O O . MET A 1 307 ? 12.030 -7.438 -5.420 1.00 94.62 307 MET A O 1
ATOM 2358 N N . LEU A 1 308 ? 12.596 -5.630 -4.203 1.00 87.88 308 LEU A N 1
ATOM 2359 C CA . LEU A 1 308 ? 13.646 -5.078 -5.081 1.00 87.88 308 LEU A CA 1
ATOM 2360 C C . LEU A 1 308 ? 15.069 -5.440 -4.620 1.00 87.88 308 LEU A C 1
ATOM 2362 O O . LEU A 1 308 ? 15.933 -5.683 -5.498 1.00 87.88 308 LEU A O 1
#

Foldseek 3Di:
DDDDDDDDDDDDDDPVNVVVVVCVVVVCVCCVVVVVVVVVVLVVPALEDQVPPPDQDPVNVCLRRPDPVCLVVVFDPDQDAAQFAPCDDPPGDGHPGHQAADDLVLVLLLCCLLQNFPAFDPADDDDPLQPPHGDDLAPERTDHNFDFDNNPLQKWKWKFAAQATKTQDRSHDHGQFDHDPVRGTHPVSSSVSRVVRIDGPTRHGDDFDQDPPGDDVVRPRGPSDHNDMGMDMDGDLVSLLVSLQVVQLSNQAAEQAPVVRGRDPPCVVCNVRHPPPDHDYPVVSSVVSVVRVVSRNVRSNVSSSSSD

Secondary structure (DSSP, 8-state):
----------PPPPHHHHHHHHHHHHHHHHHHHHHHHHHHHTT---SEE-TT-S---HHHHHHHH--HHHHHHH-------TT-EE-SSTT-EE-SS---PPPHHHHHHHHHHHH-EEEE-------GGGTTSPP---S-SEEESS--GGG---EEEEEEETTEEEEE--TT------B-TTS-EEHHHHHHHHHTT-EEEESSPPP--SSTTTS-TTSTTTSS-TTPPEEEEEE-HHHHHHHHHHHHHHTT--EEETTTTEEPTTGGGGTTTS-SSSPEEHHHHHHHHHHHHHHHHHHHHHHHHHT-